Protein AF-A0A562MBI2-F1 (afdb_monomer_lite)

Organism: NCBI:txid39844

Radius of gyration: 21.09 Å; chains: 1; bounding box: 74×32×42 Å

pLDDT: mean 74.21, std 24.25, range [28.94, 96.5]

Structure (mmCIF, N/CA/C/O backbone):
data_AF-A0A562MBI2-F1
#
_entry.id   AF-A0A562MBI2-F1
#
loop_
_atom_site.group_PDB
_atom_site.id
_atom_site.type_symbol
_atom_site.label_atom_id
_atom_site.label_alt_id
_atom_site.label_comp_id
_atom_site.label_asym_id
_atom_site.label_entity_id
_atom_site.label_seq_id
_atom_site.pdbx_PDB_ins_code
_atom_site.Cartn_x
_atom_site.Cartn_y
_atom_site.Cartn_z
_atom_site.occupancy
_atom_site.B_iso_or_equiv
_atom_site.auth_seq_id
_atom_site.auth_comp_id
_atom_site.auth_asym_id
_atom_site.auth_atom_id
_atom_site.pdbx_PDB_model_num
ATOM 1 N N . MET A 1 1 ? -8.691 0.639 -10.111 1.00 72.19 1 MET A N 1
ATOM 2 C CA . MET A 1 1 ? -7.594 -0.139 -9.490 1.00 72.19 1 MET A CA 1
ATOM 3 C C . MET A 1 1 ? -7.226 -1.387 -10.288 1.00 72.19 1 MET A C 1
ATOM 5 O O . MET A 1 1 ? -6.103 -1.466 -10.760 1.00 72.19 1 MET A O 1
ATOM 9 N N . GLN A 1 2 ? -8.155 -2.332 -10.489 1.00 75.69 2 GLN A N 1
ATOM 10 C CA . GLN A 1 2 ? -7.859 -3.629 -11.125 1.00 75.69 2 GLN A CA 1
ATOM 11 C C . GLN A 1 2 ? -7.290 -3.518 -12.551 1.00 75.69 2 GLN A C 1
ATOM 13 O O . GLN A 1 2 ? -6.371 -4.247 -12.907 1.00 75.69 2 GLN A O 1
ATOM 18 N N . ALA A 1 3 ? -7.759 -2.545 -13.338 1.00 81.38 3 ALA A N 1
ATOM 19 C CA . ALA A 1 3 ? -7.216 -2.276 -14.671 1.00 81.38 3 ALA A CA 1
ATOM 20 C C . ALA A 1 3 ? -5.736 -1.838 -14.652 1.00 81.38 3 ALA A C 1
ATOM 22 O O . ALA A 1 3 ? -4.962 -2.268 -15.502 1.00 81.38 3 ALA A O 1
ATOM 23 N N . GLU A 1 4 ? -5.317 -1.037 -13.664 1.00 76.06 4 GLU A N 1
ATOM 24 C CA . GLU A 1 4 ? -3.916 -0.600 -13.540 1.00 76.06 4 GLU A CA 1
ATOM 25 C C . GLU A 1 4 ? -2.994 -1.759 -13.155 1.00 76.06 4 GLU A C 1
ATOM 27 O O . GLU A 1 4 ? -1.885 -1.867 -13.673 1.00 76.06 4 GLU A O 1
ATOM 32 N N . ILE A 1 5 ? -3.476 -2.667 -12.305 1.00 81.31 5 ILE A N 1
ATOM 33 C CA . ILE A 1 5 ? -2.755 -3.886 -11.918 1.00 81.31 5 ILE A CA 1
ATOM 34 C C . ILE A 1 5 ? -2.576 -4.799 -13.137 1.00 81.31 5 ILE A C 1
ATOM 36 O O . ILE A 1 5 ? -1.458 -5.219 -13.439 1.00 81.31 5 ILE A O 1
ATOM 40 N N . ALA A 1 6 ? -3.660 -5.050 -13.880 1.00 83.94 6 ALA A N 1
ATOM 41 C CA . ALA A 1 6 ? -3.636 -5.868 -15.091 1.00 83.94 6 ALA A CA 1
ATOM 42 C C . ALA A 1 6 ? -2.706 -5.292 -16.170 1.00 83.94 6 ALA A C 1
ATOM 44 O O . ALA A 1 6 ? -2.049 -6.048 -16.881 1.00 83.94 6 ALA A O 1
ATOM 45 N N . ARG A 1 7 ? -2.611 -3.959 -16.263 1.00 83.44 7 ARG A N 1
ATOM 46 C CA . ARG A 1 7 ? -1.692 -3.267 -17.174 1.00 83.44 7 ARG A CA 1
ATOM 47 C C . ARG A 1 7 ? -0.231 -3.354 -16.722 1.00 83.44 7 ARG A C 1
ATOM 49 O O . ARG A 1 7 ? 0.650 -3.465 -17.566 1.00 83.44 7 ARG A O 1
ATOM 56 N N . ALA A 1 8 ? 0.044 -3.281 -15.420 1.00 81.19 8 ALA A N 1
ATOM 57 C CA . ALA A 1 8 ? 1.409 -3.243 -14.889 1.00 81.19 8 ALA A CA 1
ATOM 58 C C . ALA A 1 8 ? 2.079 -4.627 -14.814 1.00 81.19 8 ALA A C 1
ATOM 60 O O . ALA A 1 8 ? 3.297 -4.731 -14.952 1.00 81.19 8 ALA A O 1
ATOM 61 N N . LEU A 1 9 ? 1.306 -5.698 -14.598 1.00 85.75 9 LEU A N 1
ATOM 62 C CA . LEU A 1 9 ? 1.844 -7.053 -14.419 1.00 85.75 9 LEU A CA 1
ATOM 63 C C . LEU A 1 9 ? 2.646 -7.589 -15.622 1.00 85.75 9 LEU A C 1
ATOM 65 O O . LEU A 1 9 ? 3.728 -8.134 -15.385 1.00 85.75 9 LEU A O 1
ATOM 69 N N . PRO A 1 10 ? 2.193 -7.442 -16.885 1.00 87.06 10 PRO A N 1
ATOM 70 C CA . PRO A 1 10 ? 2.959 -7.879 -18.054 1.00 87.06 10 PRO A CA 1
ATOM 71 C C . PRO A 1 10 ? 4.325 -7.189 -18.156 1.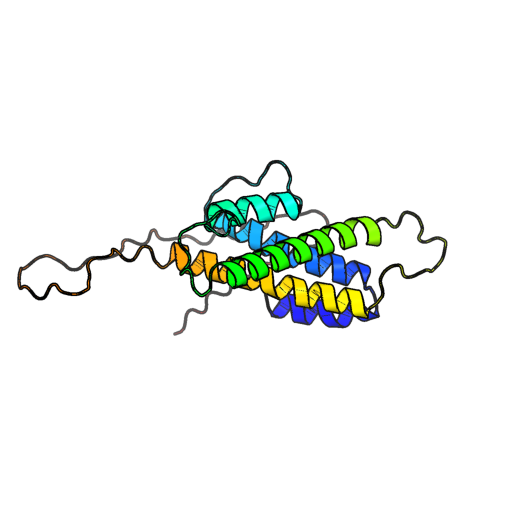00 87.06 10 PRO A C 1
ATOM 73 O O . PRO A 1 10 ? 5.327 -7.846 -18.438 1.00 87.06 10 PRO A O 1
ATOM 76 N N . ASN A 1 11 ? 4.385 -5.895 -17.819 1.00 84.19 11 ASN A N 1
ATOM 77 C CA . ASN A 1 11 ? 5.604 -5.089 -17.906 1.00 84.19 11 ASN A CA 1
ATOM 78 C C . ASN A 1 11 ? 6.692 -5.528 -16.918 1.00 84.19 11 ASN A C 1
ATOM 80 O O . ASN A 1 11 ? 7.859 -5.229 -17.140 1.00 84.19 11 ASN A O 1
ATOM 84 N N . ALA A 1 12 ? 6.365 -6.278 -15.861 1.00 88.94 12 ALA A N 1
ATOM 85 C CA . ALA A 1 12 ? 7.349 -6.705 -14.864 1.00 88.94 12 ALA A CA 1
ATOM 86 C C . ALA A 1 12 ? 8.482 -7.580 -15.440 1.00 88.94 12 ALA A C 1
ATOM 88 O O . ALA A 1 12 ? 9.552 -7.663 -14.838 1.00 88.94 12 ALA A O 1
ATOM 89 N N . ASN A 1 13 ? 8.260 -8.249 -16.578 1.00 87.56 13 ASN A N 1
ATOM 90 C CA . ASN A 1 13 ? 9.297 -9.027 -17.264 1.00 87.56 13 ASN A CA 1
ATOM 91 C C . ASN A 1 13 ? 10.210 -8.171 -18.145 1.00 87.56 13 ASN A C 1
ATOM 93 O O . ASN A 1 13 ? 11.389 -8.504 -18.278 1.00 87.56 13 ASN A O 1
ATOM 97 N N . ASP A 1 14 ? 9.695 -7.088 -18.717 1.00 87.69 14 ASP A N 1
ATOM 98 C CA . ASP A 1 14 ? 10.407 -6.274 -19.705 1.00 87.69 14 ASP A CA 1
ATOM 99 C C . ASP A 1 14 ? 11.072 -5.061 -19.046 1.00 87.69 14 ASP A C 1
ATOM 101 O O . ASP A 1 14 ? 12.253 -4.792 -19.277 1.00 87.69 14 ASP A O 1
ATOM 105 N N . ASP A 1 15 ? 10.355 -4.413 -18.129 1.00 88.56 15 ASP A N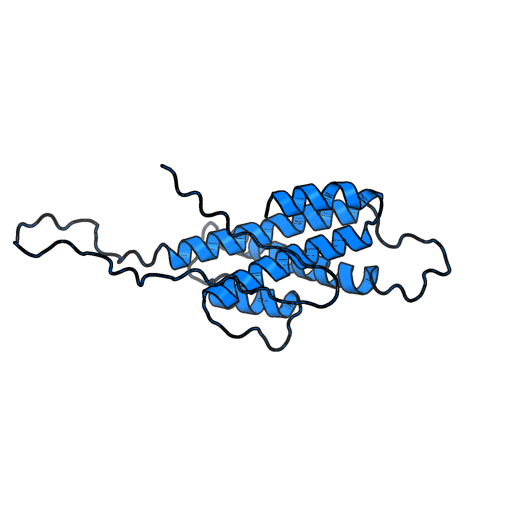 1
ATOM 106 C CA . ASP A 1 15 ? 10.804 -3.269 -17.344 1.00 88.56 15 ASP A CA 1
ATOM 107 C C . ASP A 1 15 ? 10.338 -3.399 -15.873 1.00 88.56 15 ASP A C 1
ATOM 109 O O . ASP A 1 15 ? 9.306 -2.855 -15.462 1.00 88.56 15 ASP A O 1
ATOM 113 N N . PRO A 1 16 ? 11.077 -4.158 -15.040 1.00 90.44 16 PRO A N 1
ATOM 114 C CA . PRO A 1 16 ? 10.730 -4.341 -13.632 1.00 90.44 16 PRO A CA 1
ATOM 115 C C . PRO A 1 16 ? 10.833 -3.049 -12.809 1.00 90.44 16 PRO A C 1
ATOM 117 O O . PRO A 1 16 ? 10.176 -2.936 -11.775 1.00 90.44 16 PRO A O 1
ATOM 120 N N . GLU A 1 17 ? 11.631 -2.070 -13.243 1.00 89.75 17 GLU A N 1
ATOM 121 C CA . GLU A 1 17 ? 11.731 -0.766 -12.583 1.00 89.75 17 GLU A CA 1
ATOM 122 C C . GLU A 1 17 ? 10.471 0.066 -12.833 1.00 89.75 17 GLU A C 1
ATOM 124 O O . GLU A 1 17 ? 9.937 0.660 -11.893 1.00 89.75 17 GLU A O 1
ATOM 129 N N . ASP A 1 18 ? 9.953 0.067 -14.064 1.00 89.56 18 ASP A N 1
ATOM 130 C CA . ASP A 1 18 ? 8.652 0.660 -14.389 1.00 89.56 18 ASP A CA 1
ATOM 131 C C . ASP A 1 18 ? 7.507 -0.022 -13.630 1.00 89.56 18 ASP A C 1
ATOM 133 O O . ASP A 1 18 ? 6.676 0.647 -13.015 1.00 89.56 18 ASP A O 1
ATOM 137 N N . ALA A 1 19 ? 7.515 -1.354 -13.554 1.00 91.56 19 ALA A N 1
ATOM 138 C CA . ALA A 1 19 ? 6.545 -2.109 -12.762 1.00 91.56 19 ALA A CA 1
ATOM 139 C C . ALA A 1 19 ? 6.559 -1.720 -11.267 1.00 91.56 19 ALA A C 1
ATOM 141 O O . ALA A 1 19 ? 5.501 -1.553 -10.653 1.00 91.56 19 ALA A O 1
ATOM 142 N N . VAL A 1 20 ? 7.738 -1.510 -10.670 1.00 92.94 20 VAL A N 1
ATOM 143 C CA . VAL A 1 20 ? 7.861 -1.023 -9.282 1.00 92.94 20 VAL A CA 1
ATOM 144 C C . VAL A 1 20 ? 7.397 0.429 -9.145 1.00 92.94 20 VAL A C 1
ATOM 146 O O . VAL A 1 20 ? 6.732 0.769 -8.160 1.00 92.94 20 VAL A O 1
ATOM 149 N N . LYS A 1 21 ? 7.687 1.294 -10.125 1.00 92.25 21 LYS A N 1
ATOM 150 C CA . LYS A 1 21 ? 7.139 2.660 -10.156 1.00 92.25 21 LYS A CA 1
ATOM 151 C C . LYS A 1 21 ? 5.612 2.622 -10.178 1.00 92.25 21 LYS A C 1
ATOM 153 O O . LYS A 1 21 ? 4.997 3.316 -9.371 1.00 92.25 21 LYS A O 1
ATOM 158 N N . ALA A 1 22 ? 5.012 1.761 -11.001 1.00 92.50 22 ALA A N 1
ATOM 159 C CA . ALA A 1 22 ? 3.566 1.572 -11.068 1.00 92.50 22 ALA A CA 1
ATOM 160 C C . ALA A 1 22 ? 2.977 1.097 -9.727 1.00 92.50 22 ALA A C 1
ATOM 162 O O . ALA A 1 22 ? 1.968 1.641 -9.280 1.00 92.50 22 ALA A O 1
ATOM 163 N N . ALA A 1 23 ? 3.631 0.152 -9.041 1.00 94.81 23 ALA A N 1
ATOM 164 C CA . ALA A 1 23 ? 3.224 -0.295 -7.707 1.00 94.81 23 ALA A CA 1
ATOM 165 C C . ALA A 1 23 ? 3.216 0.854 -6.681 1.00 94.81 23 ALA A C 1
ATOM 167 O O . ALA A 1 23 ? 2.273 1.004 -5.906 1.00 94.81 23 ALA A O 1
ATOM 168 N N . CYS A 1 24 ? 4.241 1.708 -6.699 1.00 94.31 24 CYS A N 1
ATOM 169 C CA . CYS A 1 24 ? 4.301 2.874 -5.822 1.00 94.31 24 CYS A CA 1
ATOM 170 C C . CYS A 1 24 ? 3.221 3.910 -6.177 1.00 94.31 24 CYS A C 1
ATOM 172 O O . CYS A 1 24 ? 2.503 4.384 -5.295 1.00 94.31 24 CYS A O 1
ATOM 174 N N . SER A 1 25 ? 3.047 4.206 -7.470 1.00 93.12 25 SER A N 1
ATOM 175 C CA . SER A 1 25 ? 2.001 5.108 -7.960 1.00 93.12 25 SER A CA 1
ATOM 176 C C . SER A 1 25 ? 0.597 4.634 -7.595 1.00 93.12 25 SER A C 1
ATOM 178 O O . SER A 1 25 ? -0.256 5.475 -7.333 1.00 93.12 25 SER A O 1
ATOM 180 N N . LEU A 1 26 ? 0.353 3.323 -7.523 1.00 94.00 26 LEU A N 1
ATOM 181 C CA . LEU A 1 26 ? -0.932 2.766 -7.103 1.00 94.00 26 LEU A CA 1
ATOM 182 C C . LEU A 1 26 ? -1.297 3.184 -5.671 1.00 94.00 26 LEU A C 1
ATOM 184 O O . LEU A 1 26 ? -2.397 3.681 -5.429 1.00 94.00 26 LEU A O 1
ATOM 188 N N . ILE A 1 27 ? -0.356 3.028 -4.737 1.00 95.19 27 ILE A N 1
ATOM 189 C CA . ILE A 1 27 ? -0.553 3.391 -3.328 1.00 95.19 27 ILE A CA 1
ATOM 190 C C . ILE A 1 27 ? -0.667 4.913 -3.185 1.00 95.19 27 ILE A C 1
ATOM 192 O O . ILE A 1 27 ? -1.580 5.405 -2.524 1.00 95.19 27 ILE A O 1
ATOM 196 N N . GLU A 1 28 ? 0.220 5.674 -3.836 1.00 94.69 28 GLU A N 1
ATOM 197 C CA . GLU A 1 28 ? 0.170 7.139 -3.793 1.00 94.69 28 GLU A CA 1
ATOM 198 C C . GLU A 1 28 ? -1.148 7.680 -4.362 1.00 94.69 28 GLU A C 1
ATOM 200 O O . GLU A 1 28 ? -1.723 8.608 -3.793 1.00 94.69 28 GLU A O 1
ATOM 205 N N . ALA A 1 29 ? -1.641 7.101 -5.461 1.00 93.25 29 ALA A N 1
ATOM 206 C CA . ALA A 1 29 ? -2.908 7.485 -6.069 1.00 93.25 29 ALA A CA 1
ATOM 207 C C . ALA A 1 29 ? -4.087 7.204 -5.134 1.00 93.25 29 ALA A C 1
ATOM 209 O O . ALA A 1 29 ? -4.934 8.082 -4.980 1.00 93.25 29 ALA A O 1
ATOM 210 N N . ALA A 1 30 ? -4.126 6.044 -4.472 1.00 94.38 30 ALA A N 1
ATOM 211 C CA . ALA A 1 30 ? -5.165 5.729 -3.492 1.00 94.38 30 ALA A CA 1
ATOM 212 C C . ALA A 1 30 ? -5.169 6.744 -2.335 1.00 94.38 30 ALA A C 1
ATOM 214 O O . ALA A 1 30 ? -6.187 7.391 -2.086 1.00 94.38 30 ALA A O 1
ATOM 215 N N . CYS A 1 31 ? -4.015 6.976 -1.698 1.00 94.81 31 CYS A N 1
ATOM 216 C CA . CYS A 1 31 ? -3.909 7.924 -0.587 1.00 94.81 31 CYS A CA 1
ATOM 217 C C . CYS A 1 31 ? -4.272 9.357 -1.002 1.00 94.81 31 CYS A C 1
ATOM 219 O O . CYS A 1 31 ? -5.017 10.045 -0.307 1.00 94.81 31 CYS A O 1
ATOM 221 N N . ARG A 1 32 ? -3.761 9.830 -2.146 1.00 93.56 32 ARG A N 1
ATOM 222 C CA . ARG A 1 32 ? -4.061 11.185 -2.633 1.00 93.56 32 ARG A CA 1
ATOM 223 C C . ARG A 1 32 ? -5.527 11.344 -3.005 1.00 93.56 32 ARG A C 1
ATOM 225 O O . ARG A 1 32 ? -6.077 12.402 -2.729 1.00 93.56 32 ARG A O 1
ATOM 232 N N . SER A 1 33 ? -6.144 10.327 -3.607 1.00 92.50 33 SER A N 1
ATOM 233 C CA . SER A 1 33 ? -7.564 10.376 -3.974 1.00 92.50 33 SER A CA 1
ATOM 234 C C . SER A 1 33 ? -8.433 10.563 -2.735 1.00 92.50 33 SER A C 1
ATOM 236 O O . SER A 1 33 ? -9.265 11.460 -2.725 1.00 92.50 33 SER A O 1
ATOM 238 N N . ILE A 1 34 ? -8.155 9.817 -1.660 1.00 93.81 34 ILE A N 1
ATOM 239 C CA . ILE A 1 34 ? -8.861 9.957 -0.379 1.00 93.81 34 ILE A CA 1
ATOM 240 C C . ILE A 1 34 ? -8.683 11.370 0.204 1.00 93.81 34 ILE A C 1
ATOM 242 O O . ILE A 1 34 ? -9.663 12.022 0.550 1.00 93.81 34 ILE A O 1
ATOM 246 N N . LEU A 1 35 ? -7.448 11.884 0.273 1.00 92.00 35 LEU A N 1
ATOM 247 C CA . LEU A 1 35 ? -7.188 13.235 0.800 1.00 92.00 35 LEU A CA 1
ATOM 248 C C . LEU A 1 35 ? -7.893 14.329 -0.014 1.00 92.00 35 LEU A C 1
ATOM 250 O O . LEU A 1 35 ? -8.427 15.276 0.559 1.00 92.00 35 LEU A O 1
ATOM 254 N N . ILE A 1 36 ? -7.888 14.203 -1.344 1.00 91.88 36 ILE A N 1
ATOM 255 C CA . ILE A 1 36 ? -8.529 15.159 -2.253 1.00 91.88 36 ILE A CA 1
ATOM 256 C C . ILE A 1 36 ? -10.048 15.127 -2.087 1.00 91.88 36 ILE A C 1
ATOM 258 O O . ILE A 1 36 ? -10.657 16.193 -2.000 1.00 91.88 36 ILE A O 1
ATOM 262 N N . GLU A 1 37 ? -10.644 13.937 -2.019 1.00 91.81 37 GLU A N 1
ATOM 263 C CA . GLU A 1 37 ? -12.091 13.773 -1.860 1.00 91.81 37 GLU A CA 1
ATOM 264 C C . GLU A 1 37 ? -12.573 14.371 -0.531 1.00 91.81 37 GLU A C 1
ATOM 266 O O . GLU A 1 37 ? -13.545 15.123 -0.489 1.00 91.81 37 GLU A O 1
ATOM 271 N N . LEU A 1 38 ? -11.794 14.176 0.536 1.00 90.44 38 LEU A N 1
ATOM 272 C CA . LEU A 1 38 ? -12.033 14.769 1.856 1.00 90.44 38 LEU A CA 1
ATOM 273 C C . LEU A 1 38 ? -11.658 16.258 1.952 1.00 90.44 38 LEU A C 1
ATOM 275 O O . LEU A 1 38 ? -11.803 16.869 3.010 1.00 90.44 38 LEU A O 1
ATOM 279 N N . ARG A 1 39 ? -11.182 16.867 0.857 1.00 92.31 39 ARG A N 1
ATOM 280 C CA . ARG A 1 39 ? -10.735 18.272 0.776 1.00 92.31 39 ARG A CA 1
ATOM 281 C C . ARG A 1 39 ? -9.643 18.637 1.788 1.00 92.31 39 ARG A C 1
ATOM 283 O O . ARG A 1 39 ? -9.547 19.789 2.212 1.00 92.31 39 ARG A O 1
ATOM 290 N N . LEU A 1 40 ? -8.801 17.675 2.150 1.00 90.94 40 LEU A N 1
ATOM 291 C CA . LEU A 1 40 ? -7.664 17.878 3.040 1.00 90.94 40 LEU A CA 1
ATOM 292 C C . LEU A 1 40 ? -6.417 18.268 2.243 1.00 90.94 40 LEU A C 1
ATOM 294 O O . LEU A 1 40 ? -6.241 17.907 1.075 1.00 90.94 40 LEU A O 1
ATOM 298 N N . SER A 1 41 ? -5.525 19.024 2.878 1.00 88.81 41 SER A N 1
ATOM 299 C CA . SER A 1 41 ? -4.229 19.341 2.287 1.00 88.81 41 SER A CA 1
ATOM 300 C C . SER A 1 41 ? -3.350 18.091 2.219 1.00 88.81 41 SER A C 1
ATOM 302 O O . SER A 1 41 ? -3.368 17.227 3.095 1.00 88.81 41 SER A O 1
ATOM 304 N N . LEU A 1 42 ? -2.542 17.998 1.161 1.00 88.38 42 LEU A N 1
ATOM 305 C CA . LEU A 1 42 ? -1.512 16.966 1.090 1.00 88.38 42 LEU A CA 1
ATOM 306 C C . LEU A 1 42 ? -0.448 17.214 2.173 1.00 88.38 42 LEU A C 1
ATOM 308 O O . LEU A 1 42 ? -0.107 18.375 2.426 1.00 88.38 42 LEU A O 1
ATOM 312 N N . PRO A 1 43 ? 0.132 16.152 2.758 1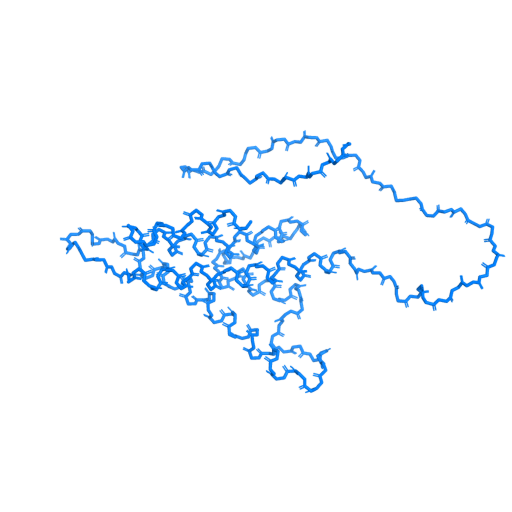.00 87.62 43 PRO A N 1
ATOM 313 C CA . PRO A 1 43 ? 1.209 16.286 3.731 1.00 87.62 43 PRO A CA 1
ATOM 314 C C . PRO A 1 43 ? 2.433 16.996 3.133 1.00 87.62 43 PRO A C 1
ATOM 316 O O . PRO A 1 43 ? 2.668 16.972 1.920 1.00 87.62 43 PRO A O 1
ATOM 319 N N . ALA A 1 44 ? 3.250 17.598 4.004 1.00 83.38 44 ALA A N 1
ATOM 320 C CA . ALA A 1 44 ? 4.474 18.300 3.606 1.00 83.38 44 ALA A CA 1
ATOM 321 C C . ALA A 1 44 ? 5.443 17.383 2.836 1.00 83.38 44 ALA A C 1
ATOM 323 O O . ALA A 1 44 ? 6.011 17.781 1.819 1.00 83.38 44 ALA A O 1
ATOM 324 N N . LYS A 1 45 ? 5.579 16.129 3.289 1.00 81.62 45 LYS A N 1
ATOM 325 C CA . LYS A 1 45 ? 6.247 15.059 2.544 1.00 81.62 45 LYS A CA 1
ATOM 326 C C . LYS A 1 45 ? 5.209 14.305 1.720 1.00 81.62 45 LYS A C 1
ATOM 328 O O . LYS A 1 45 ? 4.320 13.671 2.276 1.00 81.62 45 LYS A O 1
ATOM 333 N N . LYS A 1 46 ? 5.327 14.386 0.394 1.00 83.12 46 LYS A N 1
ATOM 334 C CA . LYS A 1 46 ? 4.408 13.747 -0.569 1.00 83.12 46 LYS A CA 1
ATOM 335 C C . LYS A 1 46 ? 4.873 12.356 -1.015 1.00 83.12 46 LYS A C 1
ATOM 337 O O . LYS A 1 46 ? 4.405 11.869 -2.046 1.00 83.12 46 LYS A O 1
ATOM 342 N N . ASP A 1 47 ? 5.821 11.780 -0.281 1.00 86.25 47 ASP A N 1
ATOM 343 C CA . ASP A 1 47 ? 6.282 10.408 -0.452 1.00 86.25 47 ASP A CA 1
ATOM 344 C C . ASP A 1 47 ? 5.276 9.415 0.148 1.00 86.25 47 ASP A C 1
ATOM 346 O O . ASP A 1 47 ? 4.314 9.792 0.824 1.00 86.25 47 ASP A O 1
ATOM 350 N N . ILE A 1 48 ? 5.478 8.129 -0.140 1.00 88.12 48 ILE A N 1
ATOM 351 C CA . ILE A 1 48 ? 4.577 7.062 0.302 1.00 88.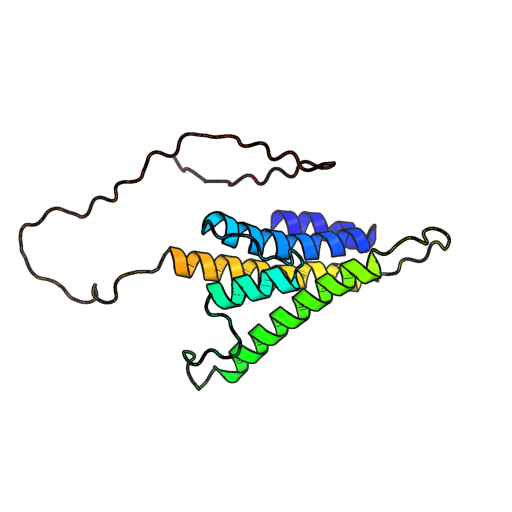12 48 ILE A CA 1
ATOM 352 C C . ILE A 1 48 ? 4.446 7.018 1.830 1.00 88.12 48 ILE A C 1
ATOM 354 O O . ILE A 1 48 ? 3.347 6.831 2.345 1.00 88.12 48 ILE A O 1
ATOM 358 N N . ASP A 1 49 ? 5.541 7.266 2.551 1.00 88.00 49 ASP A N 1
ATOM 359 C CA . ASP A 1 49 ? 5.581 7.279 4.010 1.00 88.00 49 ASP A CA 1
ATOM 360 C C . ASP A 1 49 ? 4.720 8.405 4.585 1.00 88.00 49 ASP A C 1
ATOM 362 O O . ASP A 1 49 ? 3.919 8.164 5.492 1.00 88.00 49 ASP A O 1
ATOM 366 N N . GLY A 1 50 ? 4.862 9.626 4.059 1.00 89.50 50 GLY A N 1
ATOM 367 C CA . GLY A 1 50 ? 4.061 10.773 4.475 1.00 89.50 50 GLY A CA 1
ATOM 368 C C . GLY A 1 50 ? 2.577 10.585 4.169 1.00 89.50 50 GLY A C 1
ATOM 369 O O . GLY A 1 50 ? 1.731 10.872 5.016 1.00 89.50 50 GLY A O 1
ATOM 370 N N . LEU A 1 51 ? 2.256 10.048 2.990 1.00 92.56 51 LEU A N 1
ATOM 371 C CA . LEU A 1 51 ? 0.877 9.790 2.573 1.00 92.56 51 LEU A CA 1
ATOM 372 C C . LEU A 1 51 ? 0.206 8.695 3.408 1.00 92.56 51 LEU A C 1
ATOM 374 O O . LEU A 1 51 ? -0.934 8.874 3.829 1.00 92.56 51 LEU A O 1
ATOM 378 N N . ILE A 1 52 ? 0.897 7.584 3.676 1.00 90.81 52 ILE A N 1
ATOM 379 C CA . ILE A 1 52 ? 0.342 6.492 4.486 1.00 90.81 52 ILE A CA 1
ATOM 380 C C . ILE A 1 52 ? 0.088 6.943 5.914 1.00 90.81 52 ILE A C 1
ATOM 382 O O . ILE A 1 52 ? -0.984 6.665 6.436 1.00 90.81 52 ILE A O 1
ATOM 386 N N . ARG A 1 53 ? 1.024 7.673 6.529 1.00 89.81 53 ARG A N 1
ATOM 387 C CA . ARG A 1 53 ? 0.824 8.192 7.889 1.00 89.81 53 ARG A CA 1
ATOM 388 C C . ARG A 1 53 ? -0.402 9.097 7.976 1.00 89.81 53 ARG A C 1
ATOM 390 O O . ARG A 1 53 ? -1.244 8.879 8.839 1.00 89.81 53 ARG A O 1
ATOM 397 N N . ALA A 1 54 ? -0.534 10.041 7.042 1.00 90.94 54 ALA A N 1
ATOM 398 C CA . ALA A 1 54 ? -1.679 10.946 7.000 1.00 90.94 54 ALA A CA 1
ATOM 399 C C . ALA A 1 54 ? -3.012 10.187 6.866 1.00 90.94 54 ALA A C 1
ATOM 401 O O . ALA A 1 54 ? -3.980 10.500 7.552 1.00 90.94 54 ALA A O 1
ATOM 402 N N . ILE A 1 55 ? -3.058 9.161 6.012 1.00 92.50 55 ILE A N 1
ATOM 403 C CA . ILE A 1 55 ? -4.258 8.338 5.830 1.00 92.50 55 ILE A CA 1
ATOM 404 C C . ILE A 1 55 ? -4.537 7.435 7.039 1.00 92.50 55 ILE A C 1
ATOM 406 O O . ILE A 1 55 ? -5.696 7.256 7.399 1.00 92.50 55 ILE A O 1
ATOM 410 N N . GLN A 1 56 ? -3.513 6.871 7.683 1.00 91.12 56 GLN A N 1
ATOM 411 C CA . GLN A 1 56 ? -3.698 6.018 8.861 1.00 91.12 56 GLN A CA 1
ATOM 412 C C . GLN A 1 56 ? -4.326 6.777 10.026 1.00 91.12 56 GLN A C 1
ATOM 414 O O . GLN A 1 56 ? -5.245 6.259 10.654 1.00 91.12 56 GLN A O 1
ATOM 419 N N . GLU A 1 57 ? -3.869 8.003 10.274 1.00 88.81 57 GLU A N 1
ATOM 420 C CA . GLU A 1 57 ? -4.455 8.879 11.291 1.00 88.81 57 GLU A CA 1
ATOM 421 C C . GLU A 1 57 ? -5.903 9.238 10.936 1.00 88.81 57 GLU A C 1
ATOM 423 O O . GLU A 1 57 ? -6.796 9.117 11.767 1.00 88.81 57 GLU A O 1
ATOM 428 N N . LEU A 1 58 ? -6.161 9.594 9.678 1.00 90.62 58 LEU A N 1
ATOM 429 C CA . LEU A 1 58 ? -7.486 9.980 9.194 1.00 90.62 58 LEU A CA 1
ATOM 430 C C . LEU A 1 58 ? -8.519 8.838 9.239 1.00 90.62 58 LEU A C 1
ATOM 432 O O . LEU A 1 58 ? -9.701 9.047 9.523 1.00 90.62 58 LEU A O 1
ATOM 436 N N . LEU A 1 59 ? -8.090 7.612 8.944 1.00 90.69 59 LEU A N 1
ATOM 437 C CA . LEU A 1 59 ? -8.959 6.438 8.861 1.00 90.69 59 LEU A CA 1
ATOM 438 C C . LEU A 1 59 ? -9.009 5.613 10.160 1.00 90.69 59 LEU A C 1
ATOM 440 O O . LEU A 1 59 ? -9.592 4.532 10.150 1.00 90.69 59 LEU A O 1
ATOM 444 N N . ASP A 1 60 ? -8.458 6.114 11.271 1.00 89.31 60 ASP A N 1
ATOM 445 C CA . ASP A 1 60 ? -8.319 5.385 12.547 1.00 89.31 60 ASP A CA 1
ATOM 446 C C . ASP A 1 60 ? -7.588 4.035 12.396 1.00 89.31 60 ASP A C 1
ATOM 448 O O . ASP A 1 60 ? -7.868 3.055 13.080 1.00 89.31 60 ASP A O 1
ATOM 452 N N . LEU A 1 61 ? -6.627 3.950 11.475 1.00 91.00 61 LEU A N 1
ATOM 453 C CA . LEU A 1 61 ? -5.806 2.756 11.225 1.00 91.00 61 LEU A CA 1
ATOM 454 C C . LEU A 1 61 ? -4.444 2.816 11.934 1.00 91.00 61 LEU A C 1
ATOM 456 O O . LEU A 1 61 ? -3.539 2.035 11.628 1.00 91.00 61 LEU A O 1
ATOM 460 N N . SER A 1 62 ? -4.282 3.753 12.866 1.00 88.19 62 SER A N 1
ATOM 461 C CA . SER A 1 62 ? -3.083 3.901 13.686 1.00 88.19 62 SER A CA 1
ATOM 462 C C . SER A 1 62 ? -2.828 2.659 14.540 1.00 88.19 62 SER A C 1
ATOM 464 O O . SER A 1 62 ? -3.744 2.093 15.130 1.00 88.19 62 SER A O 1
ATOM 466 N N . LEU A 1 63 ? -1.556 2.270 14.676 1.00 87.19 63 LEU A N 1
ATOM 467 C CA . LEU A 1 63 ? -1.165 1.077 15.441 1.00 87.19 63 LEU A CA 1
ATOM 468 C C . LEU A 1 63 ? -1.386 1.199 16.961 1.00 87.19 63 LEU A C 1
ATOM 470 O O . LEU A 1 63 ? -1.270 0.206 17.665 1.00 87.19 63 LEU A O 1
ATOM 474 N N . GLY A 1 64 ? -1.671 2.404 17.463 1.00 84.81 64 GLY A N 1
ATOM 475 C CA . GLY A 1 64 ? -1.994 2.664 18.871 1.00 84.81 64 GLY A CA 1
ATOM 476 C C . GLY A 1 64 ? -3.493 2.726 19.170 1.00 84.81 64 GLY A C 1
ATOM 477 O O . GLY A 1 64 ? -3.869 3.224 20.227 1.00 84.81 64 GLY A O 1
ATOM 478 N N . ARG A 1 65 ? -4.350 2.312 18.229 1.00 84.81 65 ARG A N 1
ATOM 479 C CA . ARG A 1 65 ? -5.803 2.277 18.435 1.00 84.81 65 ARG A CA 1
ATOM 480 C C . ARG A 1 65 ? -6.181 1.227 19.485 1.00 84.81 65 ARG A C 1
ATOM 482 O O . ARG A 1 65 ? -5.554 0.176 19.542 1.00 84.81 65 ARG A O 1
ATOM 489 N N . THR A 1 66 ? -7.212 1.509 20.276 1.00 85.50 66 THR A N 1
ATOM 490 C CA . THR A 1 66 ? -7.657 0.672 21.410 1.00 85.50 66 THR A CA 1
ATOM 491 C C . THR A 1 66 ? -9.121 0.239 21.301 1.00 85.50 66 THR A C 1
ATOM 493 O O . THR A 1 66 ? -9.706 -0.265 22.253 1.00 85.50 66 THR A O 1
ATOM 496 N N . ASP A 1 67 ? -9.742 0.467 20.146 1.00 88.12 67 ASP A N 1
ATOM 497 C CA . ASP A 1 67 ? -11.157 0.205 19.871 1.00 88.12 67 ASP A CA 1
ATOM 498 C C . ASP A 1 67 ? -11.404 -1.158 19.192 1.00 88.12 67 ASP A C 1
ATOM 500 O O . ASP A 1 67 ? -12.521 -1.448 18.761 1.00 88.12 67 ASP A O 1
ATOM 504 N N . LEU A 1 68 ? -10.370 -1.998 19.079 1.00 90.12 68 LEU A N 1
ATOM 505 C CA . LEU A 1 68 ? -10.466 -3.344 18.515 1.00 90.12 68 LEU A CA 1
ATOM 506 C C . LEU A 1 68 ? -10.899 -4.368 19.583 1.00 90.12 68 LEU A C 1
ATOM 508 O O . LEU A 1 68 ? -10.522 -4.230 20.745 1.00 90.12 68 LEU A O 1
ATOM 512 N N . PRO A 1 69 ? -11.646 -5.427 19.215 1.00 94.19 69 PRO A N 1
ATOM 513 C CA . PRO A 1 69 ? -11.938 -6.528 20.131 1.00 94.19 69 PRO A CA 1
ATOM 514 C C . PRO A 1 69 ? -10.653 -7.243 20.568 1.00 94.19 69 PRO A C 1
ATOM 516 O O . PRO A 1 69 ? -9.813 -7.572 19.724 1.00 94.19 69 PRO A O 1
ATOM 519 N N . ALA A 1 70 ? -10.522 -7.515 21.869 1.00 94.19 70 ALA A N 1
ATOM 520 C CA . ALA A 1 70 ? -9.303 -8.053 22.477 1.00 94.19 70 ALA A CA 1
ATOM 521 C C . ALA A 1 70 ? -8.851 -9.387 21.854 1.00 94.19 70 ALA A C 1
ATOM 523 O O . ALA A 1 70 ? -7.657 -9.667 21.781 1.00 94.19 70 ALA A O 1
ATOM 524 N N . GLU A 1 71 ? -9.790 -10.197 21.360 1.00 96.06 71 GLU A N 1
ATOM 525 C CA . GLU A 1 71 ? -9.516 -11.502 20.754 1.00 96.06 71 GLU A CA 1
ATOM 526 C C . GLU A 1 71 ? -8.779 -11.409 19.410 1.00 96.06 71 GLU A C 1
ATOM 528 O O . GLU A 1 71 ? -8.113 -12.364 19.022 1.00 96.06 71 GLU A O 1
ATOM 533 N N . VAL A 1 72 ? -8.897 -10.285 18.689 1.00 95.50 72 VAL A N 1
ATOM 534 C CA . VAL A 1 72 ? -8.315 -10.097 17.342 1.00 95.50 72 VAL A CA 1
ATOM 535 C C . VAL A 1 72 ? -7.399 -8.878 17.239 1.00 95.50 72 VAL A C 1
ATOM 537 O O . VAL A 1 72 ? -6.838 -8.614 16.172 1.00 95.50 72 VAL A O 1
ATOM 540 N N . GLU A 1 73 ? -7.251 -8.115 18.322 1.00 94.19 73 GLU A N 1
ATOM 541 C CA . GLU A 1 73 ? -6.504 -6.857 18.358 1.00 94.19 73 GLU A CA 1
ATOM 542 C C . GLU A 1 73 ? -5.058 -7.049 17.887 1.00 94.19 73 GLU A C 1
ATOM 544 O O . GLU A 1 73 ? -4.634 -6.416 16.917 1.00 94.19 73 GLU A O 1
ATOM 549 N N . GLN A 1 74 ? -4.313 -7.967 18.511 1.00 95.44 74 GLN A N 1
ATOM 550 C CA . GLN A 1 74 ? -2.897 -8.184 18.190 1.00 95.44 74 GLN A CA 1
ATOM 551 C C . GLN A 1 74 ? -2.686 -8.621 16.736 1.00 95.44 74 GLN A C 1
ATOM 553 O O . GLN A 1 74 ? -1.785 -8.115 16.061 1.00 95.44 74 GLN A O 1
ATOM 558 N N . ASP A 1 75 ? -3.534 -9.518 16.232 1.00 96.50 75 ASP A N 1
ATOM 559 C CA . ASP A 1 75 ? -3.452 -10.010 14.856 1.00 96.50 75 ASP A CA 1
ATOM 560 C C . ASP A 1 75 ? -3.773 -8.906 13.846 1.00 96.50 75 ASP A C 1
ATOM 562 O O . ASP A 1 75 ? -3.056 -8.725 12.857 1.00 96.50 75 ASP A O 1
ATOM 566 N N . THR A 1 76 ? -4.799 -8.103 14.129 1.00 94.75 76 THR A N 1
ATOM 567 C CA . THR A 1 76 ? -5.189 -6.964 13.291 1.00 94.75 76 THR A CA 1
ATOM 568 C C . THR A 1 76 ? -4.069 -5.926 13.230 1.00 94.75 76 THR A C 1
ATOM 570 O O . THR A 1 76 ? -3.665 -5.510 12.141 1.00 94.75 76 THR A O 1
ATOM 573 N N . LEU A 1 77 ? -3.499 -5.549 14.379 1.00 94.56 77 LEU A N 1
ATOM 574 C CA . LEU A 1 77 ? -2.379 -4.607 14.449 1.00 94.56 77 LEU A CA 1
ATOM 575 C C . LEU A 1 77 ? -1.140 -5.138 13.715 1.00 94.56 77 LEU A C 1
ATOM 577 O O . LEU A 1 77 ? -0.452 -4.378 13.026 1.00 94.56 77 LEU A O 1
ATOM 581 N N . LYS A 1 78 ? -0.873 -6.446 13.793 1.00 96.25 78 LYS A N 1
ATOM 582 C CA . LYS A 1 78 ? 0.220 -7.091 13.055 1.00 96.25 78 LYS A CA 1
ATOM 583 C C . LYS A 1 78 ? 0.014 -7.011 11.542 1.00 96.25 78 LYS A C 1
ATOM 585 O O . LYS A 1 78 ? 0.965 -6.700 10.823 1.00 96.25 78 LYS A O 1
ATOM 590 N N . ILE A 1 79 ? -1.209 -7.226 11.054 1.00 95.31 79 ILE A N 1
ATOM 591 C CA . ILE A 1 79 ? -1.549 -7.084 9.629 1.00 95.31 79 ILE A CA 1
ATOM 592 C C . ILE A 1 79 ? -1.380 -5.627 9.173 1.00 95.31 79 ILE A C 1
ATOM 594 O O . ILE A 1 79 ? -0.721 -5.380 8.162 1.00 95.31 79 ILE A O 1
ATOM 598 N N . LEU A 1 80 ? -1.897 -4.654 9.933 1.00 94.12 80 LEU A N 1
ATOM 599 C CA . LEU A 1 80 ? -1.757 -3.224 9.621 1.00 94.12 80 LEU A CA 1
ATOM 600 C C . LEU A 1 80 ? -0.285 -2.778 9.599 1.00 94.12 80 LEU A C 1
ATOM 602 O O . LEU A 1 80 ? 0.145 -2.043 8.703 1.00 94.12 80 LEU A O 1
ATOM 606 N N . SER A 1 81 ? 0.515 -3.268 10.547 1.00 94.06 81 SER A N 1
ATOM 607 C CA . SER A 1 81 ? 1.962 -3.036 10.586 1.00 94.06 81 SER A CA 1
ATOM 608 C C . SER A 1 81 ? 2.669 -3.658 9.375 1.00 94.06 81 SER A C 1
ATOM 610 O O . SER A 1 81 ? 3.520 -3.020 8.745 1.00 94.06 81 SER A O 1
ATOM 612 N N . GLY A 1 82 ? 2.267 -4.870 8.981 1.00 94.81 82 GLY A N 1
ATOM 613 C CA . GLY A 1 82 ? 2.760 -5.547 7.784 1.00 94.81 82 GLY A CA 1
ATOM 614 C C . GLY A 1 82 ? 2.465 -4.767 6.501 1.00 94.81 82 GLY A C 1
ATOM 615 O O . GLY A 1 82 ? 3.382 -4.513 5.722 1.00 94.81 82 GLY A O 1
ATOM 616 N N . LEU A 1 83 ? 1.222 -4.307 6.315 1.00 93.56 83 LEU A N 1
ATOM 617 C CA . LEU A 1 83 ? 0.828 -3.461 5.179 1.00 93.56 83 LEU A CA 1
ATOM 618 C C . LEU A 1 83 ? 1.653 -2.172 5.117 1.00 93.56 83 LEU A C 1
ATOM 620 O O . LEU A 1 83 ? 2.156 -1.803 4.054 1.00 93.56 83 LEU A O 1
ATOM 624 N N . THR A 1 84 ? 1.849 -1.523 6.268 1.00 92.12 84 THR A N 1
ATOM 625 C CA . THR A 1 84 ? 2.696 -0.327 6.377 1.00 92.12 84 THR A CA 1
ATOM 626 C C . THR A 1 84 ? 4.122 -0.630 5.926 1.00 92.12 84 THR A C 1
ATOM 628 O O . THR A 1 84 ? 4.689 0.093 5.111 1.00 92.12 84 THR A O 1
ATOM 631 N N . SER A 1 85 ? 4.701 -1.722 6.423 1.00 94.88 85 SER A N 1
ATOM 632 C CA . SER A 1 85 ? 6.078 -2.121 6.123 1.00 94.88 85 SER A CA 1
ATOM 633 C C . SER A 1 85 ? 6.276 -2.455 4.644 1.00 94.88 85 SER A C 1
ATOM 635 O O . SER A 1 85 ? 7.251 -2.011 4.039 1.00 94.88 85 SER A O 1
ATOM 637 N N . VAL A 1 86 ? 5.325 -3.173 4.040 1.00 95.31 86 VAL A N 1
ATOM 638 C CA . VAL A 1 86 ? 5.311 -3.486 2.604 1.00 95.31 86 VAL A CA 1
ATOM 639 C C . VAL A 1 86 ? 5.301 -2.210 1.772 1.00 95.31 86 VAL A C 1
ATOM 641 O O . VAL A 1 86 ? 6.130 -2.056 0.878 1.00 95.31 86 VAL A O 1
ATOM 644 N N . ALA A 1 87 ? 4.406 -1.271 2.073 1.00 94.50 87 ALA A N 1
ATOM 645 C CA . ALA A 1 87 ? 4.294 -0.048 1.294 1.00 94.50 87 ALA A CA 1
ATOM 646 C C . ALA A 1 87 ? 5.558 0.826 1.373 1.00 94.50 87 ALA A C 1
ATOM 648 O O . ALA A 1 87 ? 6.038 1.309 0.346 1.00 94.50 87 ALA A O 1
ATOM 649 N N . LYS A 1 88 ? 6.158 0.955 2.563 1.00 93.19 88 LYS A N 1
ATOM 650 C CA . LYS A 1 88 ? 7.461 1.620 2.733 1.00 93.19 88 LYS A CA 1
ATOM 651 C C . LYS A 1 88 ? 8.563 0.923 1.942 1.00 93.19 88 LYS A C 1
ATOM 653 O O . LYS A 1 88 ? 9.345 1.578 1.255 1.00 93.19 88 LYS A O 1
ATOM 658 N N . GLY A 1 89 ? 8.595 -0.410 1.994 1.00 94.69 89 GLY A N 1
ATOM 659 C CA . GLY A 1 89 ? 9.523 -1.229 1.217 1.00 94.69 89 GLY A CA 1
ATOM 660 C C . GLY A 1 89 ? 9.396 -0.982 -0.287 1.00 94.69 89 GLY A C 1
ATOM 661 O O . GLY A 1 89 ? 10.408 -0.815 -0.961 1.00 94.69 89 GLY A O 1
ATOM 662 N N . ILE A 1 90 ? 8.171 -0.869 -0.807 1.00 94.94 90 ILE A N 1
ATOM 663 C CA . ILE A 1 90 ? 7.905 -0.538 -2.217 1.00 94.94 90 ILE A CA 1
ATOM 664 C C . ILE A 1 90 ? 8.407 0.872 -2.561 1.00 94.94 90 ILE A C 1
ATOM 666 O O . ILE A 1 90 ? 9.040 1.059 -3.600 1.00 94.94 90 ILE A O 1
ATOM 670 N N . GLY A 1 91 ? 8.187 1.859 -1.687 1.00 92.88 91 GLY A N 1
ATOM 671 C CA . GLY A 1 91 ? 8.724 3.212 -1.869 1.00 92.88 91 GLY A CA 1
ATOM 672 C C . GLY A 1 91 ? 10.249 3.250 -1.913 1.00 92.88 91 GLY A C 1
ATOM 673 O O . GLY A 1 91 ? 10.825 3.868 -2.809 1.00 92.88 91 GLY A O 1
ATOM 674 N N . ALA A 1 92 ? 10.904 2.550 -0.985 1.00 92.00 92 ALA A N 1
ATOM 675 C CA . ALA A 1 92 ? 12.358 2.423 -0.954 1.00 92.00 92 ALA A CA 1
ATOM 676 C C . ALA A 1 92 ? 12.890 1.686 -2.192 1.00 92.00 92 ALA A C 1
ATOM 678 O O . ALA A 1 92 ? 13.872 2.122 -2.792 1.00 92.00 92 ALA A O 1
ATOM 679 N N . LEU A 1 93 ? 12.212 0.617 -2.622 1.00 91.25 93 LEU A N 1
ATOM 680 C CA . LEU A 1 93 ? 12.565 -0.137 -3.823 1.00 91.25 93 LEU A CA 1
ATOM 681 C C . LEU A 1 93 ? 12.476 0.735 -5.081 1.00 91.25 93 LEU A C 1
ATOM 683 O O . LEU A 1 93 ? 13.365 0.660 -5.922 1.00 91.25 93 LEU A O 1
ATOM 687 N N . ARG A 1 94 ? 11.464 1.607 -5.193 1.00 89.50 94 ARG A N 1
ATOM 688 C CA . ARG A 1 94 ? 11.382 2.597 -6.279 1.00 89.50 94 ARG A CA 1
ATOM 689 C C . ARG A 1 94 ? 12.574 3.553 -6.254 1.00 89.50 94 ARG A C 1
ATOM 691 O O . ARG A 1 94 ? 13.148 3.821 -7.303 1.00 89.50 94 ARG A O 1
ATOM 698 N N . THR A 1 95 ? 12.928 4.081 -5.083 1.00 87.75 95 THR A N 1
ATOM 699 C CA . THR A 1 95 ? 14.016 5.061 -4.950 1.00 87.75 95 THR A CA 1
ATOM 700 C C . THR A 1 95 ? 15.369 4.435 -5.276 1.00 87.75 95 THR A C 1
ATOM 702 O O . THR A 1 95 ? 16.094 4.957 -6.110 1.00 87.75 95 THR A O 1
ATOM 705 N N . HIS A 1 96 ? 15.699 3.294 -4.673 1.00 83.62 96 HIS A N 1
ATOM 706 C CA . HIS A 1 96 ? 17.013 2.664 -4.843 1.00 83.62 96 HIS A CA 1
ATOM 707 C C . HIS A 1 96 ? 17.128 1.868 -6.149 1.00 83.62 96 HIS A C 1
ATOM 709 O O . HIS A 1 96 ? 18.208 1.763 -6.728 1.00 83.62 96 HIS A O 1
ATOM 715 N N . GLY A 1 97 ? 16.017 1.294 -6.612 1.00 74.25 97 GLY A N 1
ATOM 716 C CA . GLY A 1 97 ? 15.953 0.553 -7.866 1.00 74.25 97 GLY A CA 1
ATOM 717 C C . GLY A 1 97 ? 15.845 1.452 -9.096 1.00 74.25 97 GLY A C 1
ATOM 718 O O . GLY A 1 97 ? 16.288 1.046 -10.160 1.00 74.25 97 GLY A O 1
ATOM 719 N N . GLY A 1 98 ? 15.297 2.665 -8.951 1.00 65.75 98 GLY A N 1
ATOM 720 C CA . GLY A 1 98 ? 15.148 3.646 -10.030 1.00 65.75 98 GLY A CA 1
ATOM 721 C C . GLY A 1 98 ? 16.257 4.701 -10.120 1.00 65.75 98 GLY A C 1
ATOM 722 O O . GLY A 1 98 ? 16.241 5.483 -11.071 1.00 65.75 98 GLY A O 1
ATOM 723 N N . ASP A 1 99 ? 17.201 4.746 -9.170 1.00 61.22 99 ASP A N 1
ATOM 724 C CA . ASP A 1 99 ? 18.388 5.616 -9.210 1.00 61.22 99 ASP A CA 1
ATOM 725 C C . ASP A 1 99 ? 19.402 5.088 -10.243 1.00 61.22 99 ASP A C 1
ATOM 727 O O . ASP A 1 99 ? 20.427 4.468 -9.944 1.00 61.22 99 ASP A O 1
ATOM 731 N N . ALA A 1 100 ? 19.022 5.247 -11.508 1.00 50.78 100 ALA A N 1
ATOM 732 C CA . ALA A 1 100 ? 19.730 4.775 -12.683 1.00 50.78 100 ALA A CA 1
ATOM 733 C C . ALA A 1 100 ? 20.499 5.929 -13.341 1.00 50.78 100 ALA A C 1
ATOM 735 O O . ALA A 1 100 ? 20.245 6.287 -14.490 1.00 50.78 100 ALA A O 1
ATOM 736 N N . HIS A 1 101 ? 21.481 6.482 -12.625 1.00 50.53 101 HIS A N 1
ATOM 737 C CA . HIS A 1 101 ? 22.594 7.197 -13.263 1.00 50.53 101 HIS A CA 1
ATOM 738 C C . HIS A 1 101 ? 23.603 6.253 -13.945 1.00 50.53 101 HIS A C 1
ATOM 740 O O . HIS A 1 101 ? 24.473 6.729 -14.659 1.00 50.53 101 HIS A O 1
ATOM 746 N N . SER A 1 102 ? 23.450 4.929 -13.827 1.00 46.34 102 SER A N 1
ATOM 747 C CA . SER A 1 102 ? 24.314 3.957 -14.510 1.00 46.34 102 SER A CA 1
ATOM 748 C C . SER A 1 102 ? 23.506 3.022 -15.408 1.00 46.34 102 SER A C 1
ATOM 750 O O . SER A 1 102 ? 23.305 1.849 -15.102 1.00 46.34 102 SER A O 1
ATOM 752 N N . ARG A 1 103 ? 23.067 3.535 -16.565 1.00 53.69 103 ARG A N 1
ATOM 753 C CA . ARG A 1 103 ? 22.683 2.700 -17.728 1.00 53.69 103 ARG A CA 1
ATOM 754 C C . ARG A 1 103 ? 23.904 2.118 -18.455 1.00 53.69 103 ARG A C 1
ATOM 756 O O . ARG A 1 103 ? 23.761 1.435 -19.462 1.00 53.69 103 ARG A O 1
ATOM 763 N N . GLU A 1 104 ? 25.099 2.388 -17.945 1.00 54.06 104 GLU A N 1
ATOM 764 C CA . GLU A 1 104 ? 26.382 2.036 -18.549 1.00 54.06 104 GLU A CA 1
ATOM 765 C C . GLU A 1 104 ? 26.781 0.557 -18.396 1.00 54.06 104 GLU A C 1
ATOM 767 O O . GLU A 1 104 ? 27.721 0.126 -19.052 1.00 54.06 104 GLU A O 1
ATOM 772 N N . THR A 1 105 ? 26.053 -0.260 -17.618 1.00 52.12 105 THR A N 1
ATOM 773 C CA . THR A 1 105 ? 26.453 -1.664 -17.360 1.00 52.12 105 THR A CA 1
ATOM 774 C C . THR A 1 105 ? 25.433 -2.746 -17.725 1.00 52.12 105 THR A C 1
ATOM 776 O O . THR A 1 105 ? 25.688 -3.918 -17.465 1.00 52.12 105 THR A O 1
ATOM 779 N N . GLY A 1 106 ? 24.290 -2.418 -18.342 1.00 55.53 106 GLY A N 1
ATOM 780 C CA . GLY A 1 106 ? 23.320 -3.431 -18.806 1.00 55.53 106 GLY A CA 1
ATOM 781 C C . GLY A 1 106 ? 22.724 -4.329 -17.705 1.00 55.53 106 GLY A C 1
ATOM 782 O O . GLY A 1 106 ? 22.072 -5.327 -18.010 1.00 55.53 106 GLY A O 1
ATOM 783 N N . TYR A 1 107 ? 22.935 -3.996 -16.427 1.00 58.41 107 TYR A N 1
ATOM 784 C CA . TYR A 1 107 ? 22.500 -4.802 -15.292 1.00 58.41 107 TYR A CA 1
ATOM 785 C C . TYR A 1 107 ? 21.094 -4.403 -14.841 1.00 58.41 107 TYR A C 1
ATOM 787 O O . TYR A 1 107 ? 20.857 -3.277 -14.404 1.00 58.41 107 TYR A O 1
ATOM 795 N N . ARG A 1 108 ? 20.158 -5.351 -14.905 1.00 63.72 108 ARG A N 1
ATOM 796 C CA . ARG A 1 108 ? 18.800 -5.190 -14.380 1.00 63.72 108 ARG A CA 1
ATOM 797 C C . ARG A 1 108 ? 18.842 -5.308 -12.853 1.00 63.72 108 ARG A C 1
ATOM 799 O O . ARG A 1 108 ? 19.086 -6.390 -12.325 1.00 63.72 108 ARG A O 1
ATOM 806 N N . ARG A 1 109 ? 18.618 -4.200 -12.136 1.00 76.06 109 ARG A N 1
ATOM 807 C CA . ARG A 1 109 ? 18.749 -4.150 -10.664 1.00 76.06 109 ARG A CA 1
ATOM 808 C C . ARG A 1 109 ? 17.604 -4.833 -9.918 1.00 76.06 109 ARG A C 1
ATOM 810 O O . ARG A 1 109 ? 17.791 -5.262 -8.783 1.00 76.06 109 ARG A O 1
ATOM 817 N N . ILE A 1 110 ? 16.433 -4.940 -10.546 1.00 87.06 110 ILE A N 1
ATOM 818 C CA . ILE A 1 110 ? 15.233 -5.524 -9.943 1.00 87.06 110 ILE A CA 1
ATOM 819 C C . ILE A 1 110 ? 14.895 -6.847 -10.633 1.00 87.06 110 ILE A C 1
ATOM 821 O O . ILE A 1 110 ? 14.681 -6.901 -11.843 1.00 87.06 110 ILE A O 1
ATOM 825 N N . ASP A 1 111 ? 14.809 -7.921 -9.848 1.00 90.19 111 ASP A N 1
ATOM 826 C CA . ASP A 1 111 ? 14.328 -9.218 -10.322 1.00 90.19 111 ASP A CA 1
ATOM 827 C C . ASP A 1 111 ? 12.830 -9.117 -10.700 1.00 90.19 111 ASP A C 1
ATOM 829 O O . ASP A 1 111 ? 12.028 -8.634 -9.891 1.00 90.19 111 ASP A O 1
ATOM 833 N N . PRO A 1 112 ? 12.407 -9.591 -11.888 1.00 92.12 112 PRO A N 1
ATOM 834 C CA . PRO A 1 112 ? 11.003 -9.577 -12.310 1.00 92.12 112 PRO A CA 1
ATOM 835 C C . PRO A 1 112 ? 10.013 -10.179 -11.299 1.00 92.12 112 PRO A C 1
ATOM 837 O O . PRO A 1 112 ? 8.868 -9.733 -11.200 1.00 92.12 112 PRO A O 1
ATOM 840 N N . ARG A 1 113 ? 10.427 -11.186 -10.515 1.00 94.75 113 ARG A N 1
ATOM 841 C CA . ARG A 1 113 ? 9.610 -11.786 -9.443 1.00 94.75 113 ARG A CA 1
ATOM 842 C C . ARG A 1 113 ? 9.334 -10.780 -8.332 1.00 94.75 113 ARG A C 1
ATOM 844 O O . ARG A 1 113 ? 8.222 -10.749 -7.814 1.00 94.75 113 ARG A O 1
ATOM 851 N N . ILE A 1 114 ? 10.316 -9.942 -8.005 1.00 94.69 114 ILE A N 1
ATOM 852 C CA . ILE A 1 114 ? 10.186 -8.882 -7.002 1.00 94.69 114 ILE A CA 1
ATOM 853 C C . ILE A 1 114 ? 9.298 -7.752 -7.527 1.00 94.69 114 ILE A C 1
ATOM 855 O O . ILE A 1 114 ? 8.454 -7.258 -6.786 1.00 94.69 114 ILE A O 1
ATOM 859 N N . ALA A 1 115 ? 9.398 -7.400 -8.810 1.00 94.00 115 ALA A N 1
ATOM 860 C CA . ALA A 1 115 ? 8.495 -6.426 -9.425 1.00 94.00 115 ALA A CA 1
ATOM 861 C C . ALA A 1 115 ? 7.026 -6.898 -9.415 1.00 94.00 115 ALA A C 1
ATOM 863 O O . ALA A 1 115 ? 6.131 -6.145 -9.028 1.00 94.00 115 ALA A O 1
ATOM 864 N N . ARG A 1 116 ? 6.766 -8.172 -9.746 1.00 95.25 116 ARG A N 1
ATOM 865 C CA . ARG A 1 116 ? 5.422 -8.770 -9.622 1.00 95.25 116 ARG A CA 1
ATOM 866 C C . ARG A 1 116 ? 4.924 -8.794 -8.180 1.00 95.25 116 ARG A C 1
ATOM 868 O O . ARG A 1 116 ? 3.760 -8.483 -7.936 1.00 95.25 116 ARG A O 1
ATOM 875 N N . LEU A 1 117 ? 5.796 -9.151 -7.233 1.00 95.69 117 LEU A N 1
ATOM 876 C CA . LEU A 1 117 ? 5.475 -9.095 -5.809 1.00 95.69 117 LEU A CA 1
ATOM 877 C C . LEU A 1 117 ? 5.083 -7.673 -5.404 1.00 95.69 117 LEU A C 1
ATOM 879 O O . LEU A 1 117 ? 4.056 -7.512 -4.760 1.00 95.69 117 LEU A O 1
ATOM 883 N N . ALA A 1 118 ? 5.837 -6.654 -5.820 1.00 95.94 118 ALA A N 1
ATOM 884 C CA . ALA A 1 118 ? 5.542 -5.260 -5.502 1.00 95.94 118 ALA A CA 1
ATOM 885 C C . ALA A 1 118 ? 4.165 -4.820 -6.027 1.00 95.94 118 ALA A C 1
ATOM 887 O O . ALA A 1 118 ? 3.402 -4.227 -5.271 1.00 95.94 118 ALA A O 1
ATOM 888 N N . ILE A 1 119 ? 3.810 -5.149 -7.277 1.00 94.50 119 ILE A N 1
ATOM 889 C CA . ILE A 1 119 ? 2.493 -4.811 -7.851 1.00 94.50 119 ILE A CA 1
ATOM 890 C C . ILE A 1 119 ? 1.355 -5.473 -7.061 1.00 94.50 119 ILE A C 1
ATOM 892 O O . ILE A 1 119 ? 0.406 -4.805 -6.642 1.00 94.50 119 ILE A O 1
ATOM 896 N N . ASN A 1 120 ? 1.453 -6.782 -6.820 1.00 94.31 120 ASN A N 1
ATOM 897 C CA . ASN A 1 120 ? 0.417 -7.510 -6.088 1.00 94.31 120 ASN A CA 1
ATOM 898 C C . ASN A 1 120 ? 0.318 -7.023 -4.638 1.00 94.31 120 ASN A C 1
ATOM 900 O O . ASN A 1 120 ? -0.773 -6.764 -4.137 1.00 94.31 120 ASN A O 1
ATOM 904 N N . ALA A 1 121 ? 1.458 -6.824 -3.980 1.00 95.69 121 ALA A N 1
ATOM 905 C CA . ALA A 1 121 ? 1.518 -6.370 -2.600 1.00 95.69 121 ALA A CA 1
ATOM 906 C C . ALA A 1 121 ? 1.032 -4.923 -2.434 1.00 95.69 121 ALA A C 1
ATOM 908 O O . ALA A 1 121 ? 0.452 -4.618 -1.400 1.00 95.69 121 ALA A O 1
ATOM 909 N N . ALA A 1 122 ? 1.204 -4.053 -3.437 1.00 95.44 122 ALA A N 1
ATOM 910 C CA . ALA A 1 122 ? 0.646 -2.697 -3.451 1.00 95.44 122 ALA A CA 1
ATOM 911 C C . ALA A 1 122 ? -0.882 -2.670 -3.566 1.00 95.44 122 ALA A C 1
ATOM 913 O O . ALA A 1 122 ? -1.525 -1.727 -3.104 1.00 95.44 122 ALA A O 1
ATOM 914 N N . SER A 1 123 ? -1.466 -3.708 -4.164 1.00 92.88 123 SER A N 1
ATOM 915 C CA . SER A 1 123 ? -2.907 -3.791 -4.398 1.00 92.88 123 SER A CA 1
ATOM 916 C C . SER A 1 123 ? -3.686 -3.929 -3.090 1.00 92.88 123 SER A C 1
ATOM 918 O O . SER A 1 123 ? -4.707 -3.267 -2.916 1.00 92.88 123 SER A O 1
ATOM 920 N N . SER A 1 124 ? -3.175 -4.728 -2.148 1.00 92.94 124 SER A N 1
ATOM 921 C CA . SER A 1 124 ? -3.806 -4.963 -0.845 1.00 92.94 124 SER A CA 1
ATOM 922 C C . SER A 1 124 ? -4.000 -3.688 -0.007 1.00 92.94 124 SER A C 1
ATOM 924 O O . SER A 1 124 ? -5.145 -3.402 0.341 1.00 92.94 124 SER A O 1
ATOM 926 N N . PRO A 1 125 ? -2.960 -2.881 0.309 1.00 93.06 125 PRO A N 1
ATOM 927 C CA . PRO A 1 125 ? -3.147 -1.646 1.059 1.00 93.06 125 PRO A CA 1
ATOM 928 C C . PRO A 1 125 ? -3.974 -0.636 0.267 1.00 93.06 125 PRO A C 1
ATOM 930 O O . PRO A 1 125 ? -4.845 -0.006 0.848 1.00 93.06 125 PRO A O 1
ATOM 933 N N . ALA A 1 126 ? -3.772 -0.498 -1.048 1.00 93.56 126 ALA A N 1
ATOM 934 C CA . ALA A 1 126 ? -4.555 0.449 -1.835 1.00 93.56 126 ALA A CA 1
ATOM 935 C C . ALA A 1 126 ? -6.061 0.138 -1.757 1.00 93.56 126 ALA A C 1
ATOM 937 O O . ALA A 1 126 ? -6.862 1.045 -1.539 1.00 93.56 126 ALA A O 1
ATOM 938 N N . LEU A 1 127 ? -6.447 -1.136 -1.910 1.00 92.81 127 LEU A N 1
ATOM 939 C CA . LEU A 1 127 ? -7.852 -1.548 -1.886 1.00 92.81 127 LEU A CA 1
ATOM 940 C C . LEU A 1 127 ? -8.435 -1.384 -0.487 1.00 92.81 127 LEU A C 1
ATOM 942 O O . LEU A 1 127 ? -9.472 -0.750 -0.331 1.00 92.81 127 LEU A O 1
ATOM 946 N N . PHE A 1 128 ? -7.718 -1.870 0.525 1.00 93.81 128 PHE A N 1
ATOM 947 C CA . PHE A 1 128 ? -8.140 -1.761 1.914 1.00 93.81 128 PHE A CA 1
ATOM 948 C C . PHE A 1 128 ? -8.349 -0.305 2.355 1.00 93.81 128 PHE A C 1
ATOM 950 O O . PHE A 1 128 ? -9.321 -0.007 3.047 1.00 93.81 128 PHE A O 1
ATOM 957 N N . LEU A 1 129 ? -7.473 0.618 1.941 1.00 93.69 129 LEU A N 1
ATOM 958 C CA . LEU A 1 129 ? -7.601 2.041 2.267 1.00 93.69 129 LEU A CA 1
ATOM 959 C C . LEU A 1 129 ? -8.839 2.673 1.621 1.00 93.69 129 LEU A C 1
ATOM 961 O O . LEU A 1 129 ? -9.561 3.399 2.302 1.00 93.69 129 LEU A O 1
ATOM 965 N N . ILE A 1 130 ? -9.101 2.379 0.343 1.00 92.69 130 ILE A N 1
ATOM 966 C CA . ILE A 1 130 ? -10.298 2.871 -0.356 1.00 92.69 130 ILE A CA 1
ATOM 967 C C . ILE A 1 130 ? -11.560 2.303 0.296 1.00 92.69 130 ILE A C 1
ATOM 969 O O . ILE A 1 130 ? -12.440 3.072 0.663 1.00 92.69 130 ILE A O 1
ATOM 973 N N . GLU A 1 131 ? -11.624 0.990 0.528 1.00 93.31 131 GLU A N 1
ATOM 974 C CA . GLU A 1 131 ? -12.775 0.348 1.176 1.00 93.31 131 GLU A CA 1
ATOM 975 C C . GLU A 1 131 ? -13.024 0.894 2.590 1.00 93.31 131 GLU A C 1
ATOM 977 O O . GLU A 1 131 ? -14.170 1.086 3.003 1.00 93.31 131 GLU A O 1
ATOM 982 N N . THR A 1 132 ? -11.959 1.154 3.353 1.00 93.44 132 THR A N 1
ATOM 983 C CA . THR A 1 132 ? -12.063 1.736 4.699 1.00 93.44 132 THR A CA 1
ATOM 984 C C . THR A 1 132 ? -12.604 3.161 4.640 1.00 93.44 132 THR A C 1
ATOM 986 O O . THR A 1 132 ? -13.480 3.520 5.430 1.00 93.44 132 THR A O 1
ATOM 989 N N . TRP A 1 133 ? -12.109 3.966 3.700 1.00 93.81 133 TRP A N 1
ATOM 990 C CA . TRP A 1 133 ? -12.586 5.325 3.475 1.00 93.81 133 TRP A CA 1
ATOM 991 C C . TRP A 1 133 ? -14.059 5.348 3.044 1.00 93.81 133 TRP A C 1
ATOM 993 O O . TRP A 1 133 ? -14.861 6.020 3.688 1.00 93.81 133 TRP A O 1
ATOM 1003 N N . GLU A 1 134 ? -14.447 4.549 2.046 1.00 90.94 134 GLU A N 1
ATOM 1004 C CA . GLU A 1 134 ? -15.839 4.442 1.587 1.00 90.94 134 GLU A CA 1
ATOM 1005 C C . GLU A 1 134 ? -16.776 4.054 2.735 1.00 90.94 134 GLU A C 1
ATOM 1007 O O . GLU A 1 134 ? -17.852 4.631 2.886 1.00 90.94 134 GLU A O 1
ATOM 1012 N N . ARG A 1 135 ? -16.363 3.112 3.596 1.00 90.19 135 ARG A N 1
ATOM 1013 C CA . ARG A 1 135 ? -17.141 2.716 4.781 1.00 90.19 135 ARG A CA 1
ATOM 1014 C C . ARG A 1 135 ? -17.289 3.841 5.800 1.00 90.19 135 ARG A C 1
ATOM 1016 O O . ARG A 1 135 ? -18.345 3.920 6.424 1.00 90.19 135 ARG A O 1
ATOM 1023 N N . LYS A 1 136 ? -16.264 4.673 5.998 1.00 88.00 136 LYS A N 1
ATOM 1024 C CA . LYS A 1 136 ? -16.342 5.838 6.890 1.00 88.00 136 LYS A CA 1
ATOM 1025 C C . LYS A 1 136 ? -17.284 6.906 6.325 1.00 88.00 136 LYS A C 1
ATOM 1027 O O . LYS A 1 136 ? -18.181 7.345 7.042 1.00 88.00 136 LYS A O 1
ATOM 1032 N N . GLU A 1 137 ? -17.157 7.242 5.043 1.00 86.00 137 GLU A N 1
ATOM 1033 C CA . GLU A 1 137 ? -17.975 8.284 4.402 1.00 86.00 137 GLU A CA 1
ATOM 1034 C C . GLU A 1 137 ? -19.435 7.854 4.167 1.00 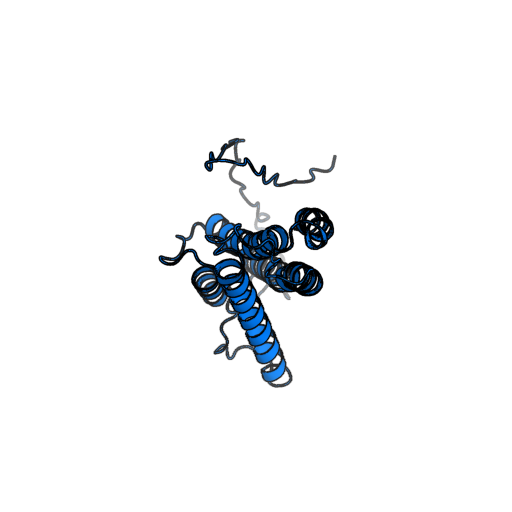86.00 137 GLU A C 1
ATOM 1036 O O . GLU A 1 137 ? -20.350 8.661 4.315 1.00 86.00 137 GLU A O 1
ATOM 1041 N N . HIS A 1 138 ? -19.696 6.570 3.892 1.00 68.44 138 HIS A N 1
ATOM 1042 C CA . HIS A 1 138 ? -21.052 6.017 3.756 1.00 68.44 138 HIS A CA 1
ATOM 1043 C C . HIS A 1 138 ? -21.620 5.409 5.053 1.00 68.44 138 HIS A C 1
ATOM 1045 O O . HIS A 1 138 ? -22.631 4.698 5.009 1.00 68.44 138 HIS A O 1
ATOM 1051 N N . ARG A 1 139 ? -21.028 5.678 6.230 1.00 53.69 139 ARG A N 1
ATOM 1052 C CA . ARG A 1 139 ? -21.568 5.162 7.501 1.00 53.69 139 ARG A CA 1
ATOM 1053 C C . ARG A 1 139 ? -21.272 5.992 8.751 1.00 53.69 139 ARG A C 1
ATOM 1055 O O . ARG A 1 139 ? -21.056 5.428 9.819 1.00 53.69 139 ARG A O 1
ATOM 1062 N N . ALA A 1 140 ? -21.490 7.301 8.697 1.00 46.31 140 ALA A N 1
ATOM 1063 C CA . ALA A 1 140 ? -22.126 7.972 9.834 1.00 46.31 140 ALA A CA 1
ATOM 1064 C C . ALA A 1 140 ? -23.644 7.676 9.821 1.00 46.31 140 ALA A C 1
ATOM 1066 O O . ALA A 1 140 ? -24.468 8.580 9.717 1.00 46.31 140 ALA A O 1
ATOM 1067 N N . LEU A 1 141 ? -24.043 6.396 9.859 1.00 40.53 141 LEU A N 1
ATOM 1068 C CA . LEU A 1 141 ? -25.441 6.064 10.147 1.00 40.53 141 LEU A CA 1
ATOM 1069 C C . LEU A 1 141 ? -25.654 6.333 11.642 1.00 40.53 141 LEU A C 1
ATOM 1071 O O . LEU A 1 141 ? -24.915 5.762 12.450 1.00 40.53 141 LEU A O 1
ATOM 1075 N N . PRO A 1 142 ? -26.608 7.196 12.033 1.00 39.91 142 PRO A N 1
ATOM 1076 C CA . PRO A 1 142 ? -26.811 7.527 13.434 1.00 39.91 142 PRO A CA 1
ATOM 1077 C C . PRO A 1 142 ? -27.121 6.252 14.245 1.00 39.91 142 PRO A C 1
ATOM 1079 O O . PRO A 1 142 ? -27.830 5.372 13.745 1.00 39.91 142 PRO A O 1
ATOM 1082 N N . PRO A 1 143 ? -26.635 6.125 15.496 1.00 46.72 143 PRO A N 1
ATOM 1083 C CA . PRO A 1 143 ? -26.780 4.896 16.284 1.00 46.72 143 PRO A CA 1
ATOM 1084 C C . PRO A 1 143 ? -28.222 4.485 16.645 1.00 46.72 143 PRO A C 1
ATOM 1086 O O . PRO A 1 143 ? -28.401 3.469 17.311 1.00 46.72 143 PRO A O 1
ATOM 1089 N N . ASN A 1 144 ? -29.260 5.231 16.249 1.00 52.44 144 ASN A N 1
ATOM 1090 C CA . ASN A 1 144 ? -30.600 5.139 16.840 1.00 52.44 144 ASN A CA 1
ATOM 1091 C C . ASN A 1 144 ? -31.759 4.781 15.884 1.00 52.44 144 ASN A C 1
ATOM 1093 O O . ASN A 1 144 ? -32.908 5.028 16.230 1.00 52.44 144 ASN A O 1
ATOM 1097 N N . MET A 1 145 ? -31.524 4.130 14.739 1.00 49.53 145 MET A N 1
ATOM 1098 C CA . MET A 1 145 ? -32.618 3.542 13.929 1.00 49.53 145 MET A CA 1
ATOM 1099 C C . MET A 1 145 ? -32.830 2.033 14.148 1.00 49.53 145 MET A C 1
ATOM 1101 O O . MET A 1 145 ? -33.303 1.320 13.267 1.00 49.53 145 MET A O 1
ATOM 1105 N N . ARG A 1 146 ? -32.528 1.524 15.346 1.00 41.78 146 ARG A N 1
ATOM 1106 C CA . ARG A 1 146 ? -33.065 0.239 15.818 1.00 41.78 146 ARG A CA 1
ATOM 1107 C C . ARG A 1 146 ? -34.176 0.519 16.827 1.00 41.78 146 ARG A C 1
ATOM 1109 O O . ARG A 1 146 ? -33.934 0.538 18.024 1.00 41.78 146 ARG A O 1
ATOM 1116 N N . GLY A 1 147 ? -35.381 0.753 16.311 1.00 46.09 147 GLY A N 1
ATOM 1117 C CA . GLY A 1 147 ? -36.608 0.820 17.106 1.00 46.09 147 GLY A CA 1
ATOM 1118 C C . GLY A 1 147 ? -37.162 2.228 17.302 1.00 46.09 147 GLY A C 1
ATOM 1119 O O . GLY A 1 147 ? -37.068 2.785 18.386 1.00 46.09 147 GLY A O 1
ATOM 1120 N N . LEU A 1 148 ? -37.821 2.767 16.277 1.00 38.62 148 LEU A N 1
ATOM 1121 C CA . LEU A 1 148 ? -38.911 3.714 16.502 1.00 38.62 148 LEU A CA 1
ATOM 1122 C C . LEU A 1 148 ? -40.058 3.362 15.554 1.00 38.62 148 LEU A C 1
ATOM 1124 O O . LEU A 1 148 ? -40.202 3.918 14.470 1.00 38.62 148 LEU A O 1
ATOM 1128 N N . HIS A 1 149 ? -40.851 2.376 15.965 1.00 45.12 149 HIS A N 1
ATOM 1129 C CA . HIS A 1 149 ? -42.261 2.385 15.611 1.00 45.12 149 HIS A CA 1
ATOM 1130 C C . HIS A 1 149 ? -42.927 3.371 16.570 1.00 45.12 149 HIS A C 1
ATOM 1132 O O . HIS A 1 149 ? -43.166 3.009 17.715 1.00 45.12 149 HIS A O 1
ATOM 1138 N N . ASP A 1 150 ? -43.190 4.599 16.125 1.00 36.84 150 ASP A N 1
ATOM 1139 C CA . ASP A 1 150 ? -44.361 5.334 16.603 1.00 36.84 150 ASP A CA 1
ATOM 1140 C C . ASP A 1 150 ? -44.809 6.392 15.585 1.00 36.84 150 ASP A C 1
ATOM 1142 O O . ASP A 1 150 ? -44.024 7.022 14.873 1.00 36.84 150 ASP A O 1
ATOM 1146 N N . HIS A 1 151 ? -46.121 6.503 15.497 1.00 43.41 151 HIS A N 1
ATOM 1147 C CA . HIS A 1 151 ? -46.938 7.198 14.537 1.00 43.41 151 HIS A CA 1
ATOM 1148 C C . HIS A 1 151 ? -47.032 8.694 14.859 1.00 43.41 151 HIS A C 1
ATOM 1150 O O . HIS A 1 151 ? -47.889 9.110 15.630 1.00 43.41 151 HIS A O 1
ATOM 1156 N N . SER A 1 152 ? -46.252 9.544 14.189 1.00 39.91 152 SER A N 1
ATOM 1157 C CA . SER A 1 152 ? -46.613 10.967 14.087 1.00 39.91 152 SER A CA 1
ATOM 1158 C C . SER A 1 152 ? -45.982 11.668 12.879 1.00 39.91 152 SER A C 1
ATOM 1160 O O . SER A 1 152 ? -44.842 12.120 12.917 1.00 39.91 152 SER A O 1
ATOM 1162 N N . GLY A 1 153 ? -46.757 11.774 11.797 1.00 46.62 153 GLY A N 1
ATOM 1163 C CA . GLY A 1 153 ? -47.074 13.042 11.119 1.00 46.62 153 GLY A CA 1
ATOM 1164 C C . GLY A 1 153 ? -45.992 14.031 10.653 1.00 46.62 153 GLY A C 1
ATOM 1165 O O . GLY A 1 153 ? -46.370 15.154 10.320 1.00 46.62 153 GLY A O 1
ATOM 1166 N N . HIS A 1 154 ? -44.704 13.694 10.570 1.00 44.03 154 HIS A N 1
ATOM 1167 C CA . HIS A 1 154 ? -43.684 14.616 10.046 1.00 44.03 154 HIS A CA 1
ATOM 1168 C C . HIS A 1 154 ? -42.977 14.095 8.787 1.00 44.03 154 HIS A C 1
ATOM 1170 O O . HIS A 1 154 ? -42.738 12.903 8.624 1.00 44.03 154 HIS A O 1
ATOM 1176 N N . ARG A 1 155 ? -42.750 15.028 7.848 1.00 35.75 155 ARG A N 1
ATOM 1177 C CA . ARG A 1 155 ? -42.413 14.789 6.433 1.00 35.75 155 ARG A CA 1
ATOM 1178 C C . ARG A 1 155 ? -41.174 13.895 6.259 1.00 35.75 155 ARG A C 1
ATOM 1180 O O . ARG A 1 155 ? -40.246 14.009 7.058 1.00 35.75 155 ARG A O 1
ATOM 1187 N N . PRO A 1 156 ? -41.114 13.080 5.187 1.00 35.59 156 PRO A N 1
ATOM 1188 C CA . PRO A 1 156 ? -39.936 12.275 4.894 1.00 35.59 156 PRO A CA 1
ATOM 1189 C C . PRO A 1 156 ? -38.706 13.161 4.686 1.00 35.59 156 PRO A C 1
ATOM 1191 O O . PRO A 1 156 ? -38.780 14.231 4.078 1.00 35.59 156 PRO A O 1
ATOM 1194 N N . TRP A 1 157 ? -37.571 12.688 5.193 1.00 37.34 157 TRP A N 1
ATOM 1195 C CA . TRP A 1 157 ? -36.262 13.270 4.934 1.00 37.34 157 TRP A CA 1
ATOM 1196 C C . TRP A 1 157 ? -35.970 13.210 3.429 1.00 37.34 157 TRP A C 1
ATOM 1198 O O . TRP A 1 157 ? -35.864 12.130 2.852 1.00 37.34 157 TRP A O 1
ATOM 1208 N N . THR A 1 158 ? -35.865 14.373 2.788 1.00 35.94 158 THR A N 1
ATOM 1209 C CA . THR A 1 158 ? -35.399 14.503 1.404 1.00 35.94 158 THR A CA 1
ATOM 1210 C C . THR A 1 158 ? -33.951 14.992 1.408 1.00 35.94 158 THR A C 1
ATOM 1212 O O . THR A 1 158 ? -33.714 16.122 1.845 1.00 35.94 158 THR A O 1
ATOM 1215 N N . PRO A 1 159 ? -32.980 14.204 0.916 1.00 36.16 159 PRO A N 1
ATOM 1216 C CA . PRO A 1 159 ? -31.619 14.686 0.748 1.00 36.16 159 PRO A CA 1
ATOM 1217 C C . PRO A 1 159 ? -31.580 15.717 -0.381 1.00 36.16 159 PRO A C 1
ATOM 1219 O O . PRO A 1 159 ? -31.815 15.398 -1.545 1.00 36.16 159 PRO A O 1
ATOM 1222 N N . GLN A 1 160 ? -31.271 16.968 -0.049 1.00 36.69 160 GLN A N 1
ATOM 1223 C CA . GLN A 1 160 ? -30.895 17.965 -1.046 1.00 36.69 160 GLN A CA 1
ATOM 1224 C C . GLN A 1 160 ? -29.476 17.664 -1.529 1.00 36.69 160 GLN A C 1
ATOM 1226 O O . GLN A 1 160 ? -28.491 18.002 -0.877 1.00 36.69 160 GLN A O 1
ATOM 1231 N N . MET A 1 161 ? -29.384 17.012 -2.687 1.00 32.62 161 MET A N 1
ATOM 1232 C CA . MET A 1 161 ? -28.155 16.967 -3.471 1.00 32.62 161 MET A CA 1
ATOM 1233 C C . MET A 1 161 ? -27.897 18.350 -4.087 1.00 32.62 161 MET A C 1
ATOM 1235 O O . MET A 1 161 ? -28.786 18.881 -4.757 1.00 32.62 161 MET A O 1
ATOM 1239 N N . PRO A 1 162 ? -26.703 18.948 -3.938 1.00 33.19 162 PRO A N 1
ATOM 1240 C CA . PRO A 1 162 ? -26.319 20.051 -4.801 1.00 33.19 162 PRO A CA 1
ATOM 1241 C C . PRO A 1 162 ? -26.037 19.504 -6.208 1.00 33.19 162 PRO A C 1
ATOM 1243 O O . PRO A 1 162 ? -25.254 18.570 -6.377 1.00 33.19 162 PRO A O 1
ATOM 1246 N N . ALA A 1 163 ? -26.678 20.090 -7.221 1.00 36.66 163 ALA A N 1
ATOM 1247 C CA . ALA A 1 163 ? -26.434 19.781 -8.627 1.00 36.66 163 ALA A CA 1
ATOM 1248 C C . ALA A 1 163 ? -24.953 20.024 -8.972 1.00 36.66 163 ALA A C 1
ATOM 1250 O O . ALA A 1 163 ? -24.477 21.162 -8.965 1.00 36.66 163 ALA A O 1
ATOM 1251 N N . PHE A 1 164 ? -24.210 18.952 -9.252 1.00 33.06 164 PHE A N 1
ATOM 1252 C CA . PHE A 1 164 ? -22.806 19.032 -9.640 1.00 33.06 164 PHE A CA 1
ATOM 1253 C C . PHE A 1 164 ? -22.711 19.132 -11.166 1.00 33.06 164 PHE A C 1
ATOM 1255 O O . PHE A 1 164 ? -22.887 18.150 -11.881 1.00 33.06 164 PHE A O 1
ATOM 1262 N N . GLY A 1 165 ? -22.477 20.348 -11.662 1.00 29.73 165 GLY A N 1
ATOM 1263 C CA . GLY A 1 165 ? -22.224 20.603 -13.077 1.00 29.73 165 GLY A CA 1
ATOM 1264 C C . GLY A 1 165 ? -20.892 20.005 -13.535 1.00 29.73 165 GLY A C 1
ATOM 1265 O O . GLY A 1 165 ? -19.870 20.138 -12.854 1.00 29.73 165 GLY A O 1
ATOM 1266 N N . GLU A 1 166 ? -20.918 19.376 -14.709 1.00 33.91 166 GLU A N 1
ATOM 1267 C CA . GLU A 1 166 ? -19.764 18.846 -15.432 1.00 33.91 166 GLU A CA 1
ATOM 1268 C C . GLU A 1 166 ? -18.635 19.880 -15.511 1.00 33.91 166 GLU A C 1
ATOM 1270 O O . GLU A 1 166 ? -18.714 20.888 -16.215 1.00 33.91 166 GLU A O 1
ATOM 1275 N N . ARG A 1 167 ? -17.531 19.624 -14.806 1.00 33.28 167 ARG A N 1
ATOM 1276 C CA . ARG A 1 167 ? -16.261 20.302 -15.069 1.00 33.28 167 ARG A CA 1
ATOM 1277 C C . ARG A 1 167 ? -15.197 19.267 -15.368 1.00 33.28 167 ARG A C 1
ATOM 1279 O O . ARG A 1 167 ? -14.519 18.771 -14.475 1.00 33.28 167 ARG A O 1
ATOM 1286 N N . ASN A 1 168 ? -15.029 19.005 -16.664 1.00 30.52 168 ASN A N 1
ATOM 1287 C CA . ASN A 1 168 ? -13.823 18.418 -17.233 1.00 30.52 168 ASN A CA 1
ATOM 1288 C C . ASN A 1 168 ? -12.612 19.263 -16.815 1.00 30.52 168 ASN A C 1
ATOM 1290 O O . ASN A 1 168 ? -12.293 20.273 -17.444 1.00 30.52 168 ASN A O 1
ATOM 1294 N N . ARG A 1 169 ? -11.930 18.868 -15.737 1.00 34.88 169 ARG A N 1
ATOM 1295 C CA . ARG A 1 169 ? -10.667 19.487 -15.337 1.00 34.88 169 ARG A CA 1
ATOM 1296 C C . ARG A 1 169 ? -9.523 18.622 -15.846 1.00 34.88 169 ARG A C 1
ATOM 1298 O O . ARG A 1 169 ? -9.151 17.624 -15.239 1.00 34.88 169 ARG A O 1
ATOM 1305 N N . ILE A 1 170 ? -8.969 19.022 -16.987 1.00 30.88 170 ILE A N 1
ATOM 1306 C CA . ILE A 1 170 ? -7.702 18.490 -17.487 1.00 30.88 170 ILE A CA 1
ATOM 1307 C C . ILE A 1 170 ? -6.610 18.954 -16.521 1.00 30.88 170 ILE A C 1
ATOM 1309 O O . ILE A 1 170 ? -6.256 20.133 -16.492 1.00 30.88 170 ILE A O 1
ATOM 1313 N N . VAL A 1 171 ? -6.073 18.034 -15.724 1.00 36.06 171 VAL A N 1
ATOM 1314 C CA . VAL A 1 171 ? -4.846 18.278 -14.965 1.00 36.06 171 VAL A CA 1
ATOM 1315 C C . VAL A 1 171 ? -3.675 17.971 -15.898 1.00 36.06 171 VAL A C 1
ATOM 1317 O O . VAL A 1 171 ? -3.374 16.813 -16.176 1.00 36.06 171 VAL A O 1
ATOM 1320 N N . LYS A 1 172 ? -3.026 19.014 -16.430 1.00 28.94 172 LYS A N 1
ATOM 1321 C CA . LYS A 1 172 ? -1.736 18.871 -17.120 1.00 28.94 172 LYS A CA 1
ATOM 1322 C C . LYS A 1 172 ? -0.656 18.591 -16.071 1.00 28.94 172 LYS A C 1
ATOM 1324 O O . LYS A 1 172 ? -0.186 19.512 -15.413 1.00 28.94 172 LYS A O 1
ATOM 1329 N N . ALA A 1 173 ? -0.259 17.330 -15.942 1.00 35.97 173 ALA A N 1
ATOM 1330 C CA . ALA A 1 173 ? 1.061 16.967 -15.443 1.00 35.97 173 ALA A CA 1
ATOM 1331 C C . ALA A 1 173 ? 2.007 16.848 -16.649 1.00 35.97 173 ALA A C 1
ATOM 1333 O O . ALA A 1 173 ? 1.613 16.338 -17.701 1.00 35.97 173 ALA A O 1
ATOM 1334 N N . GLY A 1 174 ? 3.225 17.377 -16.521 1.00 33.56 174 GLY A N 1
ATOM 1335 C CA . GLY A 1 174 ? 4.270 17.223 -17.529 1.00 33.56 174 GLY A CA 1
ATOM 1336 C C . GLY A 1 174 ? 4.481 15.746 -17.871 1.00 33.56 174 GLY A C 1
ATOM 1337 O O . GLY A 1 174 ? 4.547 14.913 -16.974 1.00 33.56 174 GLY A O 1
ATOM 1338 N N . SER A 1 175 ? 4.529 15.469 -19.178 1.00 37.16 175 SER A N 1
ATOM 1339 C CA . SER A 1 175 ? 4.809 14.177 -19.824 1.00 37.16 175 SER A CA 1
ATOM 1340 C C . SER A 1 175 ? 4.033 12.965 -19.281 1.00 37.16 175 SER A C 1
ATOM 1342 O O . SER A 1 175 ? 4.554 12.186 -18.491 1.00 37.16 175 SER A O 1
ATOM 1344 N N . GLY A 1 176 ? 2.806 12.775 -19.784 1.00 33.41 176 GLY A N 1
ATOM 1345 C CA . GLY A 1 176 ? 2.028 11.536 -19.645 1.00 33.41 176 GLY A CA 1
ATOM 1346 C C . GLY A 1 176 ? 0.643 11.763 -19.039 1.00 33.41 176 GLY A C 1
ATOM 1347 O O . GLY A 1 176 ? 0.470 11.735 -17.826 1.00 33.41 176 GLY A O 1
ATOM 1348 N N . SER A 1 177 ? -0.367 12.008 -19.877 1.00 29.84 177 SER A N 1
ATOM 1349 C CA . SER A 1 177 ? -1.753 12.185 -19.426 1.00 29.84 177 SER A CA 1
ATOM 1350 C C . SER A 1 177 ? -2.370 10.849 -18.999 1.00 29.84 177 SER A C 1
ATOM 1352 O O . SER A 1 177 ? -2.722 10.038 -19.850 1.00 29.84 177 SER A O 1
ATOM 1354 N N . ILE A 1 178 ? -2.563 10.640 -17.695 1.00 32.78 178 ILE A N 1
ATOM 1355 C CA . ILE A 1 178 ? -3.433 9.576 -17.175 1.00 32.78 178 ILE A CA 1
ATOM 1356 C C . ILE A 1 178 ? -4.835 10.164 -17.006 1.00 32.78 178 ILE A C 1
ATOM 1358 O O . ILE A 1 178 ? -5.062 11.057 -16.188 1.00 32.78 178 ILE A O 1
ATOM 1362 N N . ARG A 1 179 ? -5.786 9.676 -17.807 1.00 33.47 179 ARG A N 1
ATOM 1363 C CA . ARG A 1 179 ? -7.215 9.933 -17.611 1.00 33.47 179 ARG A CA 1
ATOM 1364 C C . ARG A 1 179 ? -7.712 9.020 -16.496 1.00 33.47 179 ARG A C 1
ATOM 1366 O O . ARG A 1 179 ? -7.934 7.838 -16.730 1.00 33.47 179 ARG A O 1
ATOM 1373 N N . ILE A 1 180 ? -7.911 9.565 -15.301 1.00 37.41 180 ILE A N 1
ATOM 1374 C CA . ILE A 1 180 ? -8.681 8.879 -14.259 1.00 37.41 180 ILE A CA 1
ATOM 1375 C C . ILE A 1 180 ? -10.155 9.124 -14.586 1.00 37.41 180 ILE A C 1
ATOM 1377 O O . ILE A 1 180 ? -10.733 10.140 -14.209 1.00 37.41 180 ILE A O 1
ATOM 1381 N N . GLY A 1 181 ? -10.734 8.235 -15.391 1.00 30.56 181 GLY A N 1
ATOM 1382 C CA . GLY A 1 181 ? -12.174 8.195 -15.600 1.00 30.56 181 GLY A CA 1
ATOM 1383 C C . GLY A 1 181 ? -12.840 7.638 -14.349 1.00 30.56 181 GLY A C 1
ATOM 1384 O O . GLY A 1 181 ? -12.701 6.453 -14.055 1.00 30.56 181 GLY A O 1
ATOM 1385 N N . VAL A 1 182 ? -13.559 8.485 -13.615 1.00 41.34 182 VAL A N 1
ATOM 1386 C CA . VAL A 1 182 ? -14.569 8.032 -12.656 1.00 41.34 182 VAL A CA 1
ATOM 1387 C C . VAL A 1 182 ? -15.722 7.482 -13.494 1.00 41.34 182 VAL A C 1
ATOM 1389 O O . VAL A 1 182 ? -16.487 8.242 -14.084 1.00 41.34 182 VAL A O 1
ATOM 1392 N N . PHE A 1 183 ? -15.790 6.160 -13.641 1.00 29.30 183 PHE A N 1
ATOM 1393 C CA . PHE A 1 183 ? -16.893 5.503 -14.334 1.00 29.30 183 PHE A CA 1
ATOM 1394 C C . PHE A 1 183 ? -18.072 5.419 -13.361 1.00 29.30 183 PHE A C 1
ATOM 1396 O O . PHE A 1 183 ? -18.155 4.503 -12.548 1.00 29.30 183 PHE A O 1
ATOM 1403 N N . CYS A 1 184 ? -18.956 6.413 -13.408 1.00 30.19 184 CYS A N 1
ATOM 1404 C CA . CYS A 1 184 ? -20.256 6.320 -12.761 1.00 30.19 184 CYS A CA 1
ATOM 1405 C C . CYS A 1 184 ? -21.183 5.582 -13.732 1.00 30.19 184 CYS A C 1
ATOM 1407 O O . CYS A 1 184 ? -21.557 6.122 -14.772 1.00 30.19 184 CYS A O 1
ATOM 1409 N N . ALA A 1 185 ? -21.489 4.318 -13.443 1.00 30.66 185 ALA A N 1
ATOM 1410 C CA . ALA A 1 185 ? -22.500 3.579 -14.181 1.00 30.66 185 ALA A CA 1
ATOM 1411 C C . ALA A 1 185 ? -23.883 4.133 -13.804 1.00 30.66 185 ALA A C 1
ATOM 1413 O O . ALA A 1 185 ? -24.459 3.743 -12.793 1.00 30.66 185 ALA A O 1
ATOM 1414 N N . THR A 1 186 ? -24.423 5.052 -14.603 1.00 34.69 186 THR A N 1
ATOM 1415 C CA . THR A 1 186 ? -25.864 5.324 -14.603 1.00 34.69 186 THR A CA 1
ATOM 1416 C C . THR A 1 186 ? -26.539 4.264 -15.457 1.00 34.69 186 THR A C 1
ATOM 1418 O O . THR A 1 186 ? -26.453 4.296 -16.683 1.00 34.69 186 THR A O 1
ATOM 1421 N N . GLY A 1 187 ? -27.164 3.295 -14.788 1.00 37.72 187 GLY A N 1
ATOM 1422 C CA . GLY A 1 187 ? -28.127 2.395 -15.407 1.00 37.72 187 GLY A CA 1
ATOM 1423 C C . GLY A 1 187 ? -29.373 3.171 -15.828 1.00 37.72 187 GLY A C 1
ATOM 1424 O O . GLY A 1 187 ? -29.904 3.961 -15.044 1.00 37.72 187 GLY A O 1
ATOM 1425 N N . ALA A 1 188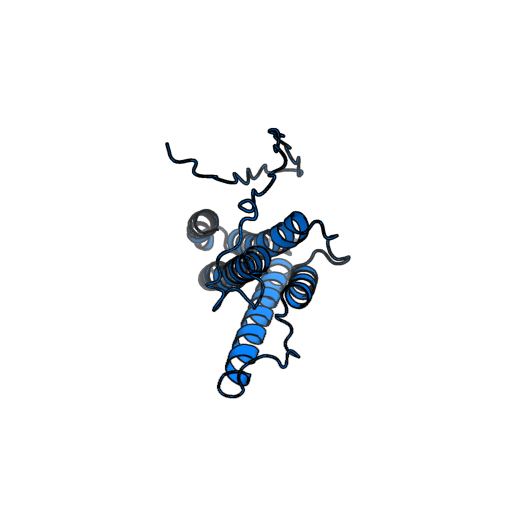 ? -29.800 2.936 -17.063 1.00 36.00 188 ALA A N 1
ATOM 1426 C CA . ALA A 1 188 ? -31.150 3.170 -17.553 1.00 36.00 188 ALA A CA 1
ATOM 1427 C C . ALA A 1 188 ? -31.732 1.811 -17.951 1.00 36.00 188 ALA A C 1
ATOM 1429 O O . ALA A 1 188 ? -30.938 0.975 -18.448 1.00 36.00 188 ALA A O 1
#

Secondary structure (DSSP, 8-state):
-HHHHHHHHHHTTT-HHHHHHHHHHHHHHHHHHHHHHTTPPPPSS-SHHHHHHHHHHHTT--TT---S-TTTHHHHHHHHHHHHHHHHHHHHHHHHHH--S-GGG----S-HHHHHHHHHHHHHHHHHHHHHHHHHHT----TT-S---------------------------SS-------------

InterPro domains:
  IPR026001 Abortive infection protein-like, C-terminal domain [PF14355] (2-133)

Foldseek 3Di:
DVVLLVVLLVCLVVALLVLLVSLLVLQLVLLVVLCVVVVHDQFPDSGSLSSVVVLCVVLVVDLPDDPDDPVCNVVSSVVSVVLSVLSVVSRVCNVVQVPPPDPPPVDRPDDSVVSNVSSVSSVVNSVVSNVSSCCVVVPPPPPPPPDDPDDDDDDDDDDDDDDDDDDPDQDDDPDDGDDPDPDDDDDD

Sequence (188 aa):
MQAEIARALPNANDDPEDAVKAACSLIEAACRSILIELRLSLPAKKDIDGLIRAIQELLDLSLGRTDLPAEVEQDTLKILSGLTSVAKGIGALRTHGGDAHSRETGYRRIDPRIARLAINAASSPALFLIETWERKEHRALPPNMRGLHDHSGHRPWTPQMPAFGERNRIVKAGSGSIRIGVFCATGA